Protein AF-A0A072URC5-F1 (afdb_monomer_lite)

Organism: Medicago truncatula (NCBI:txid3880)

Structure (mmCIF, N/CA/C/O backbone):
data_AF-A0A072URC5-F1
#
_entry.id   AF-A0A072URC5-F1
#
loop_
_atom_site.group_PDB
_atom_site.id
_atom_site.type_symbol
_atom_site.label_atom_id
_atom_site.label_alt_id
_atom_site.label_comp_id
_atom_site.label_asym_id
_atom_site.label_entity_id
_atom_site.label_seq_id
_atom_site.pdbx_PDB_ins_code
_atom_site.Cartn_x
_atom_site.Cartn_y
_atom_site.Cartn_z
_atom_site.occupancy
_atom_site.B_iso_or_equiv
_atom_site.auth_seq_id
_atom_site.auth_comp_id
_atom_site.auth_asym_id
_atom_site.auth_atom_id
_atom_site.pdbx_PDB_model_num
ATOM 1 N N . MET A 1 1 ? 12.845 -32.674 5.065 1.00 33.81 1 MET A N 1
ATOM 2 C CA . MET A 1 1 ? 12.911 -31.205 5.227 1.00 33.81 1 MET A CA 1
ATOM 3 C C . MET A 1 1 ? 11.653 -30.616 4.608 1.00 33.81 1 MET A C 1
ATOM 5 O O . MET A 1 1 ? 11.439 -30.817 3.421 1.00 33.81 1 MET A O 1
ATOM 9 N N . SER A 1 2 ? 10.775 -30.014 5.413 1.00 34.88 2 SER A N 1
ATOM 10 C CA . SER A 1 2 ? 9.539 -29.385 4.926 1.00 34.88 2 SER A CA 1
ATOM 11 C C . SER A 1 2 ? 9.905 -28.176 4.067 1.00 34.88 2 SER A C 1
ATOM 13 O O . SER A 1 2 ? 10.560 -27.259 4.556 1.00 34.88 2 SER A O 1
ATOM 15 N N . THR A 1 3 ? 9.542 -28.182 2.786 1.00 42.88 3 THR A N 1
ATOM 16 C CA . THR A 1 3 ? 9.641 -26.991 1.942 1.00 42.88 3 THR A CA 1
ATOM 17 C C . THR A 1 3 ? 8.581 -26.004 2.414 1.00 42.88 3 THR A C 1
ATOM 19 O O . THR A 1 3 ? 7.400 -26.175 2.105 1.00 42.88 3 THR A O 1
ATOM 22 N N . SER A 1 4 ? 8.971 -24.992 3.190 1.00 55.03 4 SER A N 1
ATOM 23 C CA . SER A 1 4 ? 8.081 -23.885 3.532 1.00 55.03 4 SER A CA 1
ATOM 24 C C . SER A 1 4 ? 7.728 -23.138 2.246 1.00 55.03 4 SER A C 1
ATOM 26 O O . SER A 1 4 ? 8.519 -22.390 1.677 1.00 55.03 4 SER A O 1
ATOM 28 N N . HIS A 1 5 ? 6.538 -23.412 1.723 1.00 61.97 5 HIS A N 1
ATOM 29 C CA . HIS A 1 5 ? 5.978 -22.635 0.631 1.00 61.97 5 HIS A CA 1
ATOM 30 C C . HIS A 1 5 ? 5.535 -21.286 1.177 1.00 61.97 5 HIS A C 1
ATOM 32 O O . HIS A 1 5 ? 4.837 -21.231 2.192 1.00 61.97 5 HIS A O 1
ATOM 38 N N . LEU A 1 6 ? 5.926 -20.214 0.493 1.00 72.69 6 LEU A N 1
ATOM 39 C CA . LEU A 1 6 ? 5.419 -18.892 0.797 1.00 72.69 6 LEU A CA 1
ATOM 40 C C . LEU A 1 6 ? 3.912 -18.847 0.503 1.00 72.69 6 LEU A C 1
ATOM 42 O O . LEU A 1 6 ? 3.465 -19.190 -0.599 1.00 72.69 6 LEU A O 1
ATOM 46 N N . LYS A 1 7 ? 3.151 -18.426 1.509 1.00 75.88 7 LYS A N 1
ATOM 47 C CA . LYS A 1 7 ? 1.700 -18.282 1.453 1.00 75.88 7 LYS A CA 1
ATOM 48 C C . LYS A 1 7 ? 1.338 -16.814 1.576 1.00 75.88 7 LYS A C 1
ATOM 50 O O . LYS A 1 7 ? 1.869 -16.127 2.443 1.00 75.88 7 LYS A O 1
ATOM 55 N N . SER A 1 8 ? 0.416 -16.362 0.742 1.00 82.69 8 SER A N 1
ATOM 56 C CA . SER A 1 8 ? -0.344 -15.146 1.005 1.00 82.69 8 SER A CA 1
ATOM 57 C C . SER A 1 8 ? -1.595 -15.493 1.813 1.00 82.69 8 SER A C 1
ATOM 59 O O . SER A 1 8 ? -2.099 -16.624 1.756 1.00 82.69 8 SER A O 1
ATOM 61 N N . LEU A 1 9 ? -2.072 -14.517 2.581 1.00 85.62 9 LEU A N 1
ATOM 62 C CA . LEU A 1 9 ? -3.340 -14.548 3.298 1.00 85.62 9 LEU A CA 1
ATOM 63 C C . LEU A 1 9 ? -4.158 -13.339 2.836 1.00 85.62 9 LEU A C 1
ATOM 65 O O . LEU A 1 9 ? -3.663 -12.216 2.888 1.00 85.62 9 LEU A O 1
ATOM 69 N N . SER A 1 10 ? -5.382 -13.581 2.378 1.00 87.19 10 SER A N 1
ATOM 70 C CA . SER A 1 10 ? -6.393 -12.549 2.149 1.00 87.19 10 SER A CA 1
ATOM 71 C C . SER A 1 10 ? -7.329 -12.498 3.350 1.00 87.19 10 SER A C 1
ATOM 73 O O . SER A 1 10 ? -7.691 -13.555 3.875 1.00 87.19 10 SER A O 1
ATOM 75 N N . ILE A 1 11 ? -7.688 -11.290 3.779 1.00 87.88 11 ILE A N 1
ATOM 76 C CA . ILE A 1 11 ? -8.611 -11.027 4.885 1.00 87.88 11 ILE A CA 1
ATOM 77 C C . ILE A 1 11 ? -9.630 -9.999 4.399 1.00 87.88 11 ILE A C 1
ATOM 79 O O . ILE A 1 11 ? -9.245 -8.904 3.986 1.00 87.88 11 ILE A O 1
ATOM 83 N N . ASP A 1 12 ? -10.914 -10.335 4.490 1.00 88.56 12 ASP A N 1
ATOM 84 C CA . ASP A 1 12 ? -11.983 -9.343 4.374 1.00 88.56 12 ASP A CA 1
ATOM 85 C C . ASP A 1 12 ? -12.079 -8.542 5.683 1.00 88.56 12 ASP A C 1
ATOM 87 O O . ASP A 1 12 ? -12.497 -9.062 6.717 1.00 88.56 12 ASP A O 1
ATOM 91 N N . PHE A 1 13 ? -11.645 -7.281 5.648 1.00 87.31 13 PHE A N 1
ATOM 92 C CA . PHE A 1 13 ? -11.644 -6.390 6.814 1.00 87.31 13 PHE A CA 1
ATOM 93 C C . PHE A 1 13 ? -13.003 -5.715 7.078 1.00 87.31 13 PHE A C 1
ATOM 95 O O . PHE A 1 13 ? -13.181 -5.076 8.126 1.00 87.31 13 PHE A O 1
ATOM 102 N N . GLU A 1 14 ? -13.948 -5.823 6.139 1.00 88.50 14 GLU A N 1
ATOM 103 C CA . GLU A 1 14 ? -15.333 -5.382 6.336 1.00 88.50 14 GLU A CA 1
ATOM 104 C C . GLU A 1 14 ? -16.125 -6.415 7.149 1.00 88.50 14 GLU A C 1
ATOM 106 O O . GLU A 1 14 ? -17.025 -6.051 7.909 1.00 88.50 14 GLU A O 1
ATOM 111 N N . ALA A 1 15 ? -15.745 -7.692 7.057 1.00 86.56 15 ALA A N 1
ATOM 112 C CA . ALA A 1 15 ? -16.167 -8.728 7.992 1.00 86.56 15 ALA A CA 1
ATOM 113 C C . ALA A 1 15 ? -15.459 -8.584 9.358 1.00 86.56 15 ALA A C 1
ATOM 115 O O . ALA A 1 15 ? -14.589 -7.731 9.553 1.00 86.56 15 ALA A O 1
ATOM 116 N N . SER A 1 16 ? -15.831 -9.420 10.336 1.00 83.19 16 SER A N 1
ATOM 117 C CA . SER A 1 16 ? -15.078 -9.475 11.596 1.00 83.19 16 SER A CA 1
ATOM 118 C C . SER A 1 16 ? -13.696 -10.066 11.348 1.00 83.19 16 SER A C 1
ATOM 120 O O . SER A 1 16 ? -13.570 -11.165 10.802 1.00 83.19 16 SER A O 1
ATOM 122 N N . LEU A 1 17 ? -12.660 -9.387 11.844 1.00 81.44 17 LEU A N 1
ATOM 123 C CA . LEU A 1 17 ? -11.274 -9.858 11.763 1.00 81.44 17 LEU A CA 1
ATOM 124 C C . LEU A 1 17 ? -11.052 -11.215 12.460 1.00 81.44 17 LEU A C 1
ATOM 126 O O . LEU A 1 17 ? -10.062 -11.897 12.184 1.00 81.44 17 LEU A O 1
ATOM 130 N N . ASN A 1 18 ? -11.964 -11.623 13.344 1.00 79.62 18 ASN A N 1
ATOM 131 C CA . ASN A 1 18 ? -11.917 -12.893 14.068 1.00 79.62 18 ASN A CA 1
ATOM 132 C C . ASN A 1 18 ? -12.667 -14.041 13.374 1.00 79.62 18 ASN A C 1
ATOM 134 O O . ASN A 1 18 ? -12.638 -15.168 13.877 1.00 79.62 18 ASN A O 1
ATOM 138 N N . ASP A 1 19 ? -13.342 -13.793 12.249 1.00 73.69 19 ASP A N 1
ATOM 139 C CA . ASP A 1 19 ? -14.056 -14.849 11.538 1.00 73.69 19 ASP A CA 1
ATOM 140 C C . ASP A 1 19 ? -13.092 -15.714 10.710 1.00 73.69 19 ASP A C 1
ATOM 142 O O . ASP A 1 19 ? -12.588 -15.315 9.660 1.00 73.69 19 ASP A O 1
ATOM 146 N N . GLY A 1 20 ? -12.918 -16.960 11.167 1.00 63.00 20 GLY A N 1
ATOM 147 C CA . GLY A 1 20 ? -12.244 -18.072 10.485 1.00 63.00 20 GLY A CA 1
ATOM 148 C C . GLY A 1 20 ? -12.572 -18.253 9.001 1.00 63.00 20 GLY A C 1
ATOM 149 O O . GLY A 1 20 ? -11.799 -18.878 8.272 1.00 63.00 20 GLY A O 1
ATOM 150 N N . ARG A 1 21 ? -13.739 -17.776 8.562 1.00 59.03 21 ARG A N 1
ATOM 151 C CA . ARG A 1 21 ? -14.278 -17.963 7.210 1.00 59.03 21 ARG A CA 1
ATOM 152 C C . ARG A 1 21 ? -13.918 -16.838 6.242 1.00 59.03 21 ARG A C 1
ATOM 154 O O . ARG A 1 21 ? -14.090 -17.029 5.044 1.00 59.03 21 ARG A O 1
ATOM 161 N N . ALA A 1 22 ? -13.382 -15.718 6.725 1.00 60.19 22 ALA A N 1
ATOM 162 C CA . ALA A 1 22 ? -12.995 -14.566 5.905 1.00 60.19 22 ALA A CA 1
ATOM 163 C C . ALA A 1 22 ? -11.597 -14.708 5.266 1.00 60.19 22 ALA A C 1
ATOM 165 O O . ALA A 1 22 ? -11.026 -13.727 4.786 1.00 60.19 22 ALA A O 1
ATOM 166 N N . TYR A 1 23 ? -11.024 -15.918 5.283 1.00 71.25 23 TYR A N 1
ATOM 167 C CA . TYR A 1 23 ? -9.641 -16.168 4.895 1.00 71.25 23 TYR A CA 1
ATOM 168 C C . TYR A 1 23 ? -9.531 -16.960 3.598 1.00 71.25 23 TYR A C 1
ATOM 170 O O . TYR A 1 23 ? -10.070 -18.061 3.468 1.00 71.25 23 TYR A O 1
ATOM 178 N N . ALA A 1 24 ? -8.712 -16.458 2.679 1.00 74.38 24 ALA A N 1
ATOM 179 C CA . ALA A 1 24 ? -8.221 -17.234 1.547 1.00 74.38 24 ALA A CA 1
ATOM 180 C C . ALA A 1 24 ? -6.692 -17.281 1.589 1.00 74.38 24 ALA A C 1
ATOM 182 O O . ALA A 1 24 ? -6.039 -16.254 1.759 1.00 74.38 24 ALA A O 1
ATOM 183 N N . SER A 1 25 ? -6.107 -18.471 1.429 1.00 77.69 25 SER A N 1
ATOM 184 C CA . SER A 1 25 ? -4.653 -18.625 1.335 1.00 77.69 25 SER A CA 1
ATOM 185 C C . SER A 1 25 ? -4.252 -19.123 -0.042 1.00 77.69 25 SER A C 1
ATOM 187 O O . SER A 1 25 ? -4.806 -20.104 -0.541 1.00 77.69 25 SER A O 1
ATOM 189 N N . GLN A 1 26 ? -3.263 -18.464 -0.643 1.00 76.94 26 GLN A N 1
ATOM 190 C CA . GLN A 1 26 ? -2.739 -18.837 -1.950 1.00 76.94 26 GLN A CA 1
ATOM 191 C C . GLN A 1 26 ? -1.232 -19.080 -1.880 1.00 76.94 26 GLN A C 1
ATOM 193 O O . GLN A 1 26 ? -0.492 -18.392 -1.178 1.00 76.94 26 GLN A O 1
ATOM 198 N N . ASN A 1 27 ? -0.767 -20.092 -2.615 1.00 76.19 27 ASN A N 1
ATOM 199 C CA . ASN A 1 27 ? 0.658 -20.396 -2.707 1.00 76.19 27 ASN A CA 1
ATOM 200 C C . ASN A 1 27 ? 1.273 -19.620 -3.872 1.00 76.19 27 ASN A C 1
ATOM 202 O O . ASN A 1 27 ? 0.866 -19.806 -5.020 1.00 76.19 27 ASN A O 1
ATOM 206 N N . LEU A 1 28 ? 2.322 -18.847 -3.605 1.00 78.50 28 LEU A N 1
ATOM 207 C CA . LEU A 1 28 ? 3.019 -18.051 -4.620 1.00 78.50 28 LEU A CA 1
ATOM 208 C C . LEU A 1 28 ? 4.077 -18.892 -5.357 1.00 78.50 28 LEU A C 1
ATOM 210 O O . LEU A 1 28 ? 5.270 -18.593 -5.348 1.00 78.50 28 LEU A O 1
ATOM 214 N N . LYS A 1 29 ? 3.637 -19.995 -5.980 1.00 79.88 29 LYS A N 1
ATOM 215 C CA . LYS A 1 29 ? 4.512 -20.981 -6.650 1.00 79.88 29 LYS A CA 1
ATOM 216 C C . LYS A 1 29 ? 5.239 -20.432 -7.882 1.00 79.88 29 LYS A C 1
ATOM 218 O O . LYS A 1 29 ? 6.225 -21.032 -8.294 1.00 79.88 29 LYS A O 1
ATOM 223 N N . PHE A 1 30 ? 4.751 -19.334 -8.460 1.00 79.75 30 PHE A N 1
ATOM 224 C CA . PHE A 1 30 ? 5.348 -18.696 -9.634 1.00 79.75 30 PHE A CA 1
ATOM 225 C C . PHE A 1 30 ? 6.664 -17.966 -9.330 1.00 79.75 30 PHE A C 1
ATOM 227 O O . PHE A 1 30 ? 7.435 -17.688 -10.243 1.00 79.75 30 PHE A O 1
ATOM 234 N N . MET A 1 31 ? 6.946 -17.660 -8.059 1.00 74.56 31 MET A N 1
ATOM 235 C CA . MET A 1 31 ? 8.218 -17.054 -7.669 1.00 74.56 31 MET A CA 1
ATOM 236 C C . MET A 1 31 ? 9.293 -18.137 -7.545 1.00 74.56 31 MET A C 1
ATOM 238 O O . MET A 1 31 ? 9.103 -19.144 -6.853 1.00 74.56 31 MET A O 1
ATOM 242 N N . LEU A 1 32 ? 10.424 -17.927 -8.225 1.00 63.78 32 LEU A N 1
ATOM 243 C CA . LEU A 1 32 ? 11.538 -18.878 -8.276 1.00 63.78 32 LEU A CA 1
ATOM 244 C C . LEU A 1 32 ? 12.024 -19.250 -6.861 1.00 63.78 32 LEU A C 1
ATOM 246 O O . LEU A 1 32 ? 12.215 -18.392 -5.999 1.00 63.78 32 LEU A O 1
ATOM 250 N N . ARG A 1 33 ? 12.228 -20.554 -6.620 1.00 57.72 33 ARG A N 1
ATOM 251 C CA . ARG A 1 33 ? 12.775 -21.083 -5.359 1.00 57.72 33 ARG A CA 1
ATOM 252 C C . ARG A 1 33 ? 14.199 -20.557 -5.155 1.00 57.72 33 ARG A C 1
ATOM 254 O O . ARG A 1 33 ? 15.055 -20.836 -5.985 1.00 57.72 33 ARG A O 1
ATOM 261 N N . GLY A 1 34 ? 14.474 -19.891 -4.032 1.00 54.88 34 GLY A N 1
ATOM 262 C CA . GLY A 1 34 ? 15.863 -19.615 -3.644 1.00 54.88 34 GLY A CA 1
ATOM 263 C C . GLY A 1 34 ? 16.077 -18.585 -2.538 1.00 54.88 34 GLY A C 1
ATOM 264 O O . GLY A 1 34 ? 16.994 -18.757 -1.744 1.00 54.88 34 GLY A O 1
ATOM 265 N N . SER A 1 35 ? 15.233 -17.558 -2.422 1.00 54.12 35 SER A N 1
ATOM 266 C CA . SER A 1 35 ? 15.458 -16.487 -1.439 1.00 54.12 35 SER A CA 1
ATOM 267 C C . SER A 1 35 ? 14.192 -15.672 -1.169 1.00 54.12 35 SER A C 1
ATOM 269 O O . SER A 1 35 ? 14.095 -14.501 -1.520 1.00 54.12 35 SER A O 1
ATOM 271 N N . TYR A 1 36 ? 13.212 -16.274 -0.488 1.00 59.62 36 TYR A N 1
ATOM 272 C CA . TYR A 1 36 ? 12.009 -15.560 -0.024 1.00 59.62 36 TYR A CA 1
ATOM 273 C C . TYR A 1 36 ? 12.294 -14.508 1.067 1.00 59.62 36 TYR A C 1
ATOM 275 O O . TYR A 1 36 ? 11.375 -13.829 1.510 1.00 59.62 36 TYR A O 1
ATOM 283 N N . PHE A 1 37 ? 13.551 -14.375 1.507 1.00 59.22 37 PHE A N 1
ATOM 284 C CA . PHE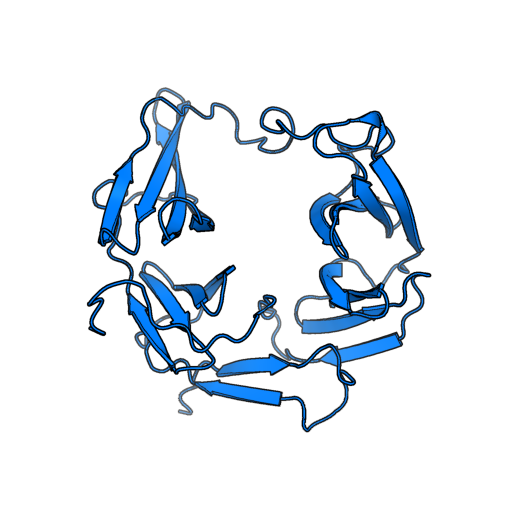 A 1 37 ? 13.967 -13.456 2.568 1.00 59.22 37 PHE A CA 1
ATOM 285 C C . PHE A 1 37 ? 13.841 -11.968 2.195 1.00 59.22 37 PHE A C 1
ATOM 287 O O . PHE A 1 37 ? 13.921 -11.133 3.087 1.00 59.22 37 PHE A O 1
ATOM 294 N N . ASP A 1 38 ? 13.620 -11.635 0.916 1.00 74.25 38 ASP A N 1
ATOM 295 C CA . ASP A 1 38 ? 13.504 -10.247 0.437 1.00 74.25 38 ASP A CA 1
ATOM 296 C C . ASP A 1 38 ? 12.269 -10.023 -0.456 1.00 74.25 38 ASP A C 1
ATOM 298 O O . ASP A 1 38 ? 12.321 -9.311 -1.460 1.00 74.25 38 ASP A O 1
ATOM 302 N N . LEU A 1 39 ? 11.147 -10.681 -0.136 1.00 82.94 39 LEU A N 1
ATOM 303 C CA . LEU A 1 39 ? 9.874 -10.365 -0.782 1.00 82.94 39 LEU A CA 1
ATOM 304 C C . LEU A 1 39 ? 9.296 -9.068 -0.207 1.00 82.94 39 LEU A C 1
ATOM 306 O O . LEU A 1 39 ? 9.096 -8.955 1.003 1.00 82.94 39 LEU A O 1
ATOM 310 N N . LYS A 1 40 ? 8.943 -8.128 -1.081 1.00 86.94 40 LYS A N 1
ATOM 311 C CA . LYS A 1 40 ? 8.246 -6.889 -0.747 1.00 86.94 40 LYS A CA 1
ATOM 312 C C . LYS A 1 40 ? 7.014 -6.685 -1.614 1.00 86.94 40 LYS A C 1
ATOM 314 O O . LYS A 1 40 ? 7.059 -6.903 -2.823 1.00 86.94 40 LYS A O 1
ATOM 319 N N . ILE A 1 41 ? 5.921 -6.254 -0.997 1.00 90.25 41 ILE A N 1
ATOM 320 C CA . ILE A 1 41 ? 4.766 -5.718 -1.709 1.00 90.25 41 ILE A CA 1
ATOM 321 C C . ILE A 1 41 ? 5.081 -4.254 -1.994 1.00 90.25 41 ILE A C 1
ATOM 323 O O . ILE A 1 41 ? 5.250 -3.467 -1.069 1.00 90.25 41 ILE A O 1
ATOM 327 N N . ILE A 1 42 ? 5.187 -3.900 -3.270 1.00 90.19 42 ILE A N 1
ATOM 328 C CA . ILE A 1 42 ? 5.416 -2.513 -3.683 1.00 90.19 42 ILE A CA 1
ATOM 329 C C . ILE A 1 42 ? 4.116 -1.717 -3.618 1.00 90.19 42 ILE A C 1
ATOM 331 O O . ILE A 1 42 ? 4.097 -0.569 -3.193 1.00 90.19 42 ILE A O 1
ATOM 335 N N . GLY A 1 43 ? 3.019 -2.337 -4.039 1.00 90.56 43 GLY A N 1
ATOM 336 C CA . GLY A 1 43 ? 1.710 -1.711 -4.035 1.00 90.56 43 GLY A CA 1
ATOM 337 C C . GLY A 1 43 ? 0.687 -2.566 -4.759 1.00 90.56 43 GLY A C 1
ATOM 338 O O . GLY A 1 43 ? 1.016 -3.584 -5.376 1.00 90.56 43 GLY A O 1
ATOM 339 N N . SER A 1 44 ? -0.564 -2.138 -4.691 1.00 92.50 44 SER A N 1
ATOM 340 C CA . SER A 1 44 ? -1.665 -2.734 -5.431 1.00 92.50 44 SER A CA 1
ATOM 341 C C . SER A 1 44 ? -2.384 -1.665 -6.243 1.00 92.50 44 SER A C 1
ATOM 343 O O . SER A 1 44 ? -2.439 -0.495 -5.867 1.00 92.50 44 SER A O 1
ATOM 345 N N . CYS A 1 45 ? -2.926 -2.057 -7.389 1.00 91.88 45 CYS A N 1
ATOM 346 C CA . CYS A 1 45 ? -3.738 -1.177 -8.211 1.00 91.88 45 CYS A CA 1
ATOM 347 C C . CYS A 1 45 ? -4.703 -2.006 -9.061 1.00 91.88 45 CYS A C 1
ATOM 349 O O . CYS A 1 45 ? -4.279 -2.915 -9.776 1.00 91.88 45 CYS A O 1
ATOM 351 N N . ARG A 1 46 ? -6.006 -1.695 -8.987 1.00 90.12 46 ARG A N 1
ATOM 352 C CA . ARG A 1 46 ? -7.070 -2.232 -9.863 1.00 90.12 46 ARG A CA 1
ATOM 353 C C . ARG A 1 46 ? -6.975 -3.750 -10.128 1.00 90.12 46 ARG A C 1
ATOM 355 O O . ARG A 1 46 ? -6.996 -4.180 -11.279 1.00 90.12 46 ARG A O 1
ATOM 362 N N . GLY A 1 47 ? -6.861 -4.567 -9.081 1.00 91.81 47 GLY A N 1
ATOM 363 C CA . GLY A 1 47 ? -6.809 -6.034 -9.199 1.00 91.81 47 GLY A CA 1
ATOM 364 C C . GLY A 1 47 ? -5.425 -6.654 -9.353 1.00 91.81 47 GLY A C 1
ATOM 365 O O . GLY A 1 47 ? -5.321 -7.880 -9.315 1.00 91.81 47 GLY A O 1
ATOM 366 N N . PHE A 1 48 ? -4.366 -5.850 -9.455 1.00 93.19 48 PHE A N 1
ATOM 367 C CA . PHE A 1 48 ? -2.990 -6.337 -9.493 1.00 93.19 48 PHE A CA 1
ATOM 368 C C . PHE A 1 48 ? -2.196 -5.894 -8.268 1.00 93.19 48 PHE A C 1
ATOM 370 O O . PHE A 1 48 ? -2.418 -4.821 -7.713 1.00 93.19 48 PHE A O 1
ATOM 377 N N . VAL A 1 49 ? -1.242 -6.727 -7.879 1.00 93.62 49 VAL A N 1
ATOM 378 C CA . VAL A 1 49 ? -0.255 -6.501 -6.829 1.00 93.62 49 VAL A CA 1
ATOM 379 C C . VAL A 1 49 ? 1.121 -6.578 -7.473 1.00 93.62 49 VAL A C 1
ATOM 381 O O . VAL A 1 49 ? 1.435 -7.551 -8.164 1.00 93.62 49 VAL A O 1
ATOM 384 N N . LEU A 1 50 ? 1.939 -5.555 -7.248 1.00 93.56 50 LEU A N 1
ATOM 385 C CA . LEU A 1 50 ? 3.328 -5.537 -7.676 1.00 93.56 50 LEU A CA 1
ATOM 386 C C . LEU A 1 50 ? 4.208 -6.046 -6.530 1.00 93.56 50 LEU A C 1
ATOM 388 O O . LEU A 1 50 ? 4.196 -5.506 -5.423 1.00 93.56 50 LEU A O 1
ATOM 392 N N . LEU A 1 51 ? 4.957 -7.107 -6.800 1.00 91.81 51 LEU A N 1
ATOM 393 C CA . LEU A 1 51 ? 5.825 -7.795 -5.854 1.00 91.81 51 LEU A CA 1
ATOM 394 C C . LEU A 1 51 ? 7.277 -7.647 -6.297 1.00 91.81 51 LEU A C 1
ATOM 396 O O . LEU A 1 51 ? 7.601 -7.906 -7.452 1.00 91.81 51 LEU A O 1
ATOM 400 N N . HIS A 1 52 ? 8.162 -7.302 -5.377 1.00 87.75 52 HIS A N 1
ATOM 401 C CA . HIS A 1 52 ? 9.604 -7.295 -5.587 1.00 87.75 52 HIS A CA 1
ATOM 402 C C . HIS A 1 52 ? 10.228 -8.437 -4.790 1.00 87.75 52 HIS A C 1
ATOM 404 O O . HIS A 1 52 ? 10.005 -8.538 -3.591 1.00 87.75 52 HIS A O 1
ATOM 410 N N . CYS A 1 53 ? 10.996 -9.306 -5.433 1.00 84.00 53 CYS A N 1
ATOM 411 C CA . CYS A 1 53 ? 11.662 -10.434 -4.792 1.00 84.00 53 CYS A CA 1
ATOM 412 C C . CYS A 1 53 ? 13.103 -10.521 -5.293 1.00 84.00 53 CYS A C 1
ATOM 414 O O . CYS A 1 53 ? 13.343 -10.886 -6.448 1.00 84.00 53 CYS A O 1
ATOM 416 N N . SER A 1 54 ? 14.062 -10.220 -4.415 1.00 79.81 54 SER A N 1
ATOM 417 C CA . SER A 1 54 ? 15.493 -10.171 -4.745 1.00 79.81 54 SER A CA 1
ATOM 418 C C . SER A 1 54 ? 15.781 -9.207 -5.908 1.00 79.81 54 SER A C 1
ATOM 420 O O . SER A 1 54 ? 15.743 -8.004 -5.708 1.00 79.81 54 SER A O 1
ATOM 422 N N . PHE A 1 55 ? 16.026 -9.702 -7.124 1.00 76.75 55 PHE A N 1
ATOM 423 C CA . PHE A 1 55 ? 16.283 -8.869 -8.309 1.00 76.75 55 PHE A CA 1
ATOM 424 C C . PHE A 1 55 ? 15.135 -8.920 -9.318 1.00 76.75 55 PHE A C 1
ATOM 426 O O . PHE A 1 55 ? 15.323 -8.631 -10.493 1.00 76.75 55 PHE A O 1
ATOM 433 N N . THR A 1 56 ? 13.963 -9.415 -8.931 1.00 84.75 56 THR A N 1
ATOM 434 C CA . THR A 1 56 ? 12.865 -9.653 -9.868 1.00 84.75 56 THR A CA 1
ATOM 435 C C . THR A 1 56 ? 11.588 -9.003 -9.387 1.00 84.75 56 THR A C 1
ATOM 437 O O . THR A 1 56 ? 11.210 -9.134 -8.226 1.00 84.75 56 THR A O 1
ATOM 440 N N . ILE A 1 57 ? 10.894 -8.354 -10.316 1.00 89.19 57 ILE A N 1
ATOM 441 C CA . ILE A 1 57 ? 9.583 -7.771 -10.077 1.00 89.19 57 ILE A CA 1
ATOM 442 C C . ILE A 1 57 ? 8.527 -8.629 -10.766 1.00 89.19 57 ILE A C 1
ATOM 444 O O . ILE A 1 57 ? 8.670 -9.018 -11.929 1.00 89.19 57 ILE A O 1
ATOM 448 N N . TYR A 1 58 ? 7.461 -8.921 -10.037 1.00 91.38 58 TYR A N 1
ATOM 449 C CA . TYR A 1 58 ? 6.315 -9.680 -10.501 1.00 91.38 58 TYR A CA 1
ATOM 450 C C . TYR A 1 58 ? 5.064 -8.824 -10.388 1.00 91.38 58 TYR A C 1
ATOM 452 O O . TYR A 1 58 ? 4.788 -8.240 -9.345 1.00 91.38 58 TYR A O 1
ATOM 460 N N . LEU A 1 59 ? 4.277 -8.805 -11.451 1.00 93.06 59 LEU A N 1
ATOM 461 C CA . LEU A 1 59 ? 2.890 -8.386 -11.408 1.00 93.06 59 LEU A CA 1
ATOM 462 C C . LEU A 1 59 ? 2.033 -9.623 -11.157 1.00 93.06 59 LEU A C 1
ATOM 464 O O . LEU A 1 59 ? 2.201 -10.627 -11.849 1.00 93.06 59 LEU A O 1
ATOM 468 N N . TRP A 1 60 ? 1.120 -9.565 -10.198 1.00 92.94 60 TRP A N 1
ATOM 469 C CA . TRP A 1 60 ? 0.280 -10.697 -9.816 1.00 92.94 60 TRP A CA 1
ATOM 470 C C . TRP A 1 60 ? -1.166 -10.253 -9.609 1.00 92.94 60 TRP A C 1
ATOM 472 O O . TRP A 1 60 ? -1.412 -9.243 -8.963 1.00 92.94 60 TRP A O 1
ATOM 482 N N . ASN A 1 61 ? -2.126 -11.006 -10.141 1.00 91.88 61 ASN A N 1
ATOM 483 C CA . ASN A 1 61 ? -3.543 -10.872 -9.816 1.00 91.88 61 ASN A CA 1
ATOM 484 C C . ASN A 1 61 ? -3.948 -12.046 -8.896 1.00 91.88 61 ASN A C 1
ATOM 486 O O . ASN A 1 61 ? -4.078 -13.177 -9.375 1.00 91.88 61 ASN A O 1
ATOM 490 N N . PRO A 1 62 ? -4.144 -11.800 -7.587 1.00 89.88 62 PRO A N 1
ATOM 491 C CA . PRO A 1 62 ? -4.623 -12.804 -6.639 1.00 89.88 62 PRO A CA 1
ATOM 492 C C . PRO A 1 62 ? -5.964 -13.450 -7.008 1.00 89.88 62 PRO A C 1
ATOM 494 O O . PRO A 1 62 ? -6.145 -14.642 -6.768 1.00 89.88 62 PRO A O 1
ATOM 497 N N . SER A 1 63 ? -6.908 -12.706 -7.589 1.00 88.75 63 SER A N 1
ATOM 498 C CA . SER A 1 63 ? -8.243 -13.221 -7.928 1.00 88.75 63 SER A CA 1
ATOM 499 C C . SER A 1 63 ? -8.236 -14.172 -9.126 1.00 88.75 63 SER A C 1
ATOM 501 O O . SER A 1 63 ? -9.038 -15.101 -9.173 1.00 88.75 63 SER A O 1
ATOM 503 N N . THR A 1 64 ? -7.339 -13.972 -10.095 1.00 87.56 64 THR A N 1
ATOM 504 C CA . THR A 1 64 ? -7.285 -14.794 -11.323 1.00 87.56 64 THR A CA 1
ATOM 505 C C . THR A 1 64 ? -6.100 -15.758 -11.366 1.00 87.56 64 THR A C 1
ATOM 507 O O . THR A 1 64 ? -6.049 -16.642 -12.218 1.00 87.56 64 THR A O 1
ATOM 510 N N . GLY A 1 65 ? -5.120 -15.592 -10.475 1.00 86.94 65 GLY A N 1
ATOM 511 C CA . GLY A 1 65 ? -3.854 -16.326 -10.500 1.00 86.94 65 GLY A CA 1
ATOM 512 C C . GLY A 1 65 ? -2.895 -15.882 -11.612 1.00 86.94 65 GLY A C 1
ATOM 513 O O . GLY A 1 65 ? -1.777 -16.409 -11.696 1.00 86.94 65 GLY A O 1
ATOM 514 N N . PHE A 1 66 ? -3.293 -14.912 -12.446 1.00 88.62 66 PHE A N 1
ATOM 515 C CA . PHE A 1 66 ? -2.429 -14.339 -13.472 1.00 88.62 66 PHE A CA 1
ATOM 516 C C . PHE A 1 66 ? -1.169 -13.762 -12.831 1.00 88.62 66 PHE A C 1
ATOM 518 O O . PHE A 1 66 ? -1.226 -13.090 -11.801 1.00 88.62 66 PHE A O 1
ATOM 525 N N . HIS A 1 67 ? -0.025 -13.993 -13.460 1.00 89.62 67 HIS A N 1
ATOM 526 C CA . HIS A 1 67 ? 1.230 -13.389 -13.048 1.00 89.62 67 HIS A CA 1
ATOM 527 C C . HIS A 1 67 ? 2.131 -13.150 -14.252 1.00 89.62 67 HIS A C 1
ATOM 529 O O . HIS A 1 67 ? 2.104 -13.902 -15.226 1.00 89.62 67 HIS A O 1
ATOM 535 N N . LYS A 1 68 ? 2.950 -12.105 -14.167 1.00 89.50 68 LYS A N 1
ATOM 536 C CA . LYS A 1 68 ? 3.931 -11.737 -15.185 1.00 89.50 68 LYS A CA 1
ATOM 537 C C . LYS A 1 68 ? 5.195 -11.224 -14.519 1.00 89.50 68 LYS A C 1
ATOM 539 O O . LYS A 1 68 ? 5.133 -10.389 -13.620 1.00 89.50 68 LYS A O 1
ATOM 544 N N . ARG A 1 69 ? 6.350 -11.679 -14.998 1.00 90.88 69 ARG A N 1
ATOM 545 C CA . ARG A 1 69 ? 7.637 -11.083 -14.637 1.00 90.88 69 ARG A CA 1
ATOM 546 C C . ARG A 1 69 ? 7.852 -9.791 -15.427 1.00 90.88 69 ARG A C 1
ATOM 548 O O . ARG A 1 69 ? 7.772 -9.804 -16.655 1.00 90.88 69 ARG A O 1
ATOM 555 N N . ILE A 1 70 ? 8.146 -8.698 -14.733 1.00 90.00 70 ILE A N 1
ATOM 556 C CA . ILE A 1 70 ? 8.520 -7.426 -15.358 1.00 90.00 70 ILE A CA 1
ATOM 557 C C . ILE A 1 70 ? 9.981 -7.528 -15.826 1.00 90.00 70 ILE A C 1
ATOM 559 O O . ILE A 1 70 ? 10.821 -8.029 -15.070 1.00 90.00 70 ILE A O 1
ATOM 563 N N . PRO A 1 71 ? 10.301 -7.127 -17.072 1.00 89.31 71 PRO A N 1
ATOM 564 C CA . PRO A 1 71 ? 11.681 -7.119 -17.542 1.00 89.31 71 PRO A CA 1
ATOM 565 C C . PRO A 1 71 ? 12.521 -6.158 -16.698 1.00 89.31 71 PRO A C 1
ATOM 567 O O . PRO A 1 71 ? 12.038 -5.110 -16.275 1.00 89.31 71 PRO A O 1
ATOM 570 N N . LEU A 1 72 ? 13.787 -6.508 -16.479 1.00 83.88 72 LEU A N 1
ATOM 571 C CA . LEU A 1 72 ? 14.739 -5.606 -15.834 1.00 83.88 72 LEU A CA 1
ATOM 572 C C . LEU A 1 72 ? 14.879 -4.320 -16.652 1.00 83.88 72 LEU A C 1
ATOM 574 O O . LEU A 1 72 ? 14.852 -4.372 -17.885 1.00 83.88 72 LEU A O 1
ATOM 578 N N . SER A 1 73 ? 15.039 -3.186 -15.967 1.00 83.75 73 SER A N 1
ATOM 579 C CA . SER A 1 73 ? 15.355 -1.938 -16.657 1.00 83.75 73 SER A CA 1
ATOM 580 C C . SER A 1 73 ? 16.683 -2.094 -17.409 1.00 83.75 73 SER A C 1
ATOM 582 O O . SER A 1 73 ? 17.667 -2.541 -16.810 1.00 83.75 73 SER A O 1
ATOM 584 N N . PRO A 1 74 ? 16.752 -1.713 -18.698 1.00 78.12 74 PRO A N 1
ATOM 585 C CA . PRO A 1 74 ? 18.006 -1.695 -19.441 1.00 78.12 74 PRO A CA 1
ATOM 586 C C . PRO A 1 74 ? 18.953 -0.583 -18.964 1.00 78.12 74 PRO A C 1
ATOM 588 O O . PRO A 1 74 ? 20.127 -0.610 -19.325 1.00 78.12 74 PRO A O 1
ATOM 591 N N . TYR A 1 75 ? 18.463 0.382 -18.176 1.00 72.00 75 TYR A N 1
ATOM 592 C CA . TYR A 1 75 ? 19.261 1.493 -17.648 1.00 72.00 75 TYR A CA 1
ATOM 593 C C . TYR A 1 75 ? 19.704 1.276 -16.191 1.00 72.00 75 TYR A C 1
ATOM 595 O O . TYR A 1 75 ? 20.437 2.101 -15.645 1.00 72.00 75 TYR A O 1
ATOM 603 N N . GLY A 1 76 ? 19.292 0.166 -15.566 1.00 63.12 76 GLY A N 1
ATOM 604 C CA . GLY A 1 76 ? 19.676 -0.177 -14.199 1.00 63.12 76 GLY A CA 1
ATOM 605 C C . GLY A 1 76 ? 21.184 -0.415 -14.052 1.00 63.12 76 GLY A C 1
ATOM 606 O O . GLY A 1 76 ? 21.829 -1.000 -14.923 1.00 63.12 76 GLY A O 1
ATOM 607 N N . CYS A 1 77 ? 21.751 0.019 -12.923 1.00 53.06 77 CYS A N 1
ATOM 608 C CA . CYS A 1 77 ? 23.167 -0.156 -12.595 1.00 53.06 77 CYS A CA 1
ATOM 609 C C . CYS A 1 77 ? 23.364 -1.303 -11.584 1.00 53.06 77 CYS A C 1
ATOM 611 O O . CYS A 1 77 ? 22.587 -1.449 -10.642 1.00 53.06 77 CYS A O 1
ATOM 613 N N . ASN A 1 78 ? 24.426 -2.102 -11.758 1.00 52.91 78 ASN A N 1
ATOM 614 C CA . ASN A 1 78 ? 24.766 -3.275 -10.928 1.00 52.91 78 ASN A CA 1
ATOM 615 C C . ASN A 1 78 ? 25.313 -2.941 -9.521 1.00 52.91 78 ASN A C 1
ATOM 617 O O . ASN A 1 78 ? 25.709 -3.849 -8.789 1.00 52.91 78 ASN A O 1
ATOM 621 N N . SER A 1 79 ? 25.419 -1.668 -9.146 1.00 53.00 79 SER A N 1
ATOM 622 C CA . SER A 1 79 ? 25.935 -1.253 -7.837 1.00 53.00 79 SER A CA 1
ATOM 623 C C . SER A 1 79 ? 24.818 -1.130 -6.794 1.00 53.00 79 SER A C 1
ATOM 625 O O . SER A 1 79 ? 23.637 -1.216 -7.112 1.00 53.00 79 SER A O 1
ATOM 627 N N . PHE A 1 80 ? 25.196 -1.004 -5.518 1.00 49.62 80 PHE A N 1
ATOM 628 C CA . PHE A 1 80 ? 24.298 -0.947 -4.359 1.00 49.62 80 PHE A CA 1
ATOM 629 C C . PHE A 1 80 ? 23.359 0.270 -4.421 1.00 49.62 80 PHE A C 1
ATOM 631 O O . PHE A 1 80 ? 23.654 1.321 -3.855 1.00 49.62 80 PHE A O 1
ATOM 638 N N . VAL A 1 81 ? 22.244 0.128 -5.134 1.00 58.97 81 VAL A N 1
ATOM 639 C CA . VAL A 1 81 ? 21.252 1.183 -5.335 1.00 58.97 81 VAL A CA 1
ATOM 640 C C . VAL A 1 81 ? 20.031 0.922 -4.456 1.00 58.97 81 VAL A C 1
ATOM 642 O O . VAL A 1 81 ? 19.440 -0.158 -4.491 1.00 58.97 81 VAL A O 1
ATOM 645 N N . ASN A 1 82 ? 19.638 1.930 -3.674 1.00 58.06 82 ASN A N 1
ATOM 646 C CA . ASN A 1 82 ? 18.315 1.960 -3.060 1.00 58.06 82 ASN A CA 1
ATOM 647 C C . ASN A 1 82 ? 17.295 2.289 -4.151 1.00 58.06 82 ASN A C 1
ATOM 649 O O . ASN A 1 82 ? 17.335 3.384 -4.716 1.00 58.06 82 ASN A O 1
ATOM 653 N N . TYR A 1 83 ? 16.408 1.337 -4.431 1.00 70.31 83 TYR A N 1
ATOM 654 C CA . TYR A 1 83 ? 15.287 1.527 -5.340 1.00 70.31 83 TYR A CA 1
ATOM 655 C C . TYR A 1 83 ? 14.028 1.886 -4.549 1.00 70.31 83 TYR A C 1
ATOM 657 O O . TYR A 1 83 ? 13.613 1.138 -3.660 1.00 70.31 83 TYR A O 1
ATOM 665 N N . PHE A 1 84 ? 13.403 3.003 -4.904 1.00 78.50 84 PHE A N 1
ATOM 66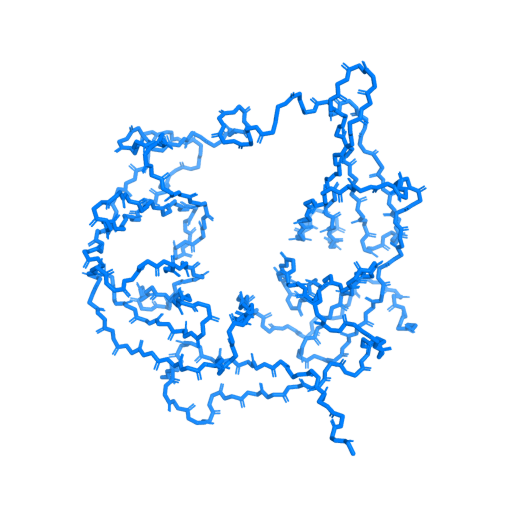6 C CA . PHE A 1 84 ? 12.012 3.277 -4.570 1.00 78.50 84 PHE A CA 1
ATOM 667 C C . PHE A 1 84 ? 11.151 2.888 -5.755 1.00 78.50 84 PHE A C 1
ATOM 669 O O . PHE A 1 84 ? 11.443 3.246 -6.895 1.00 78.50 84 PHE A O 1
ATOM 676 N N . TYR A 1 85 ? 10.074 2.169 -5.474 1.00 86.62 85 TYR A N 1
ATOM 677 C CA . TYR A 1 85 ? 9.135 1.758 -6.497 1.00 86.62 85 TYR A CA 1
ATOM 678 C C . TYR A 1 85 ? 7.755 2.325 -6.201 1.00 86.62 85 TYR A C 1
ATOM 680 O O . TYR A 1 85 ? 7.316 2.348 -5.053 1.00 86.62 85 TYR A O 1
ATOM 688 N N . GLY A 1 86 ? 7.070 2.749 -7.255 1.00 89.06 86 GLY A N 1
ATOM 689 C CA . GLY A 1 86 ? 5.661 3.113 -7.237 1.00 89.06 86 GLY A CA 1
ATOM 690 C C . GLY A 1 86 ? 4.904 2.291 -8.269 1.00 89.06 86 GLY A C 1
ATOM 691 O O . GLY A 1 86 ? 5.465 1.899 -9.292 1.00 89.06 86 GLY A O 1
ATOM 692 N N . PHE A 1 87 ? 3.629 2.022 -8.017 1.00 93.31 87 PHE A N 1
ATOM 693 C CA . PHE A 1 87 ? 2.771 1.307 -8.954 1.00 93.31 87 PHE A CA 1
ATOM 694 C C . PHE A 1 87 ? 1.412 1.988 -9.036 1.00 93.31 87 PHE A C 1
ATOM 696 O O . PHE A 1 87 ? 0.813 2.305 -8.010 1.00 93.31 87 PHE A O 1
ATOM 703 N N . GLY A 1 88 ? 0.924 2.212 -10.250 1.00 92.81 88 GLY A N 1
ATOM 704 C CA . GLY A 1 88 ? -0.328 2.918 -10.471 1.00 92.81 88 GLY A CA 1
ATOM 705 C C . GLY A 1 88 ? -0.926 2.637 -11.838 1.00 92.81 88 GLY A C 1
ATOM 706 O O . GLY A 1 88 ? -0.341 1.946 -12.670 1.00 92.81 88 GLY A O 1
ATOM 707 N N . TYR A 1 89 ? -2.116 3.182 -12.059 1.00 92.50 89 TYR A N 1
ATOM 708 C CA . TYR A 1 89 ? -2.842 3.062 -13.314 1.00 92.50 89 TYR A CA 1
ATOM 709 C C . TYR A 1 89 ? -3.096 4.448 -13.904 1.00 92.50 89 TYR A C 1
ATOM 711 O O . TYR A 1 89 ? -3.700 5.313 -13.263 1.00 92.50 89 TYR A O 1
ATOM 719 N N . ASP A 1 90 ? -2.643 4.641 -15.134 1.00 92.38 90 ASP A N 1
ATOM 720 C CA . ASP A 1 90 ? -2.889 5.822 -15.942 1.00 92.38 90 ASP A CA 1
ATOM 721 C C . ASP A 1 90 ? -4.193 5.645 -16.727 1.00 92.38 90 ASP A C 1
ATOM 723 O O . ASP A 1 90 ? -4.264 4.906 -17.710 1.00 92.38 90 ASP A O 1
ATOM 727 N N . HIS A 1 91 ? -5.230 6.364 -16.295 1.00 89.00 91 HIS A N 1
ATOM 728 C CA . HIS A 1 91 ? -6.545 6.351 -16.935 1.00 89.00 91 HIS A CA 1
ATOM 729 C C . HIS A 1 91 ? -6.530 6.931 -18.352 1.00 89.00 91 HIS A C 1
ATOM 731 O O . HIS A 1 91 ? -7.357 6.536 -19.169 1.00 89.00 91 HIS A O 1
ATOM 737 N N . SER A 1 92 ? -5.620 7.861 -18.654 1.00 92.81 92 SER A N 1
ATOM 738 C CA . SER A 1 92 ? -5.569 8.518 -19.965 1.00 92.81 92 SER A CA 1
ATOM 739 C C . SER A 1 92 ? -5.051 7.584 -21.057 1.00 92.81 92 SER A C 1
ATOM 741 O O . SER A 1 92 ? -5.465 7.678 -22.212 1.00 92.81 92 SER A O 1
ATOM 743 N N . ARG A 1 93 ? -4.170 6.654 -20.673 1.00 89.56 93 ARG A N 1
ATOM 744 C CA . ARG A 1 93 ? -3.546 5.667 -21.560 1.00 89.56 93 ARG A CA 1
ATOM 745 C C . ARG A 1 93 ? -4.098 4.259 -21.378 1.00 89.56 93 ARG A C 1
ATOM 747 O O . ARG A 1 93 ? -3.704 3.375 -22.133 1.00 89.56 93 ARG A O 1
ATOM 754 N N . ASP A 1 94 ? -4.984 4.060 -20.400 1.00 90.06 94 ASP A N 1
ATOM 755 C CA . ASP A 1 94 ? -5.467 2.748 -19.968 1.00 90.06 94 ASP A CA 1
ATOM 756 C C . ASP A 1 94 ? -4.284 1.782 -19.750 1.00 90.06 94 ASP A C 1
ATOM 758 O O . ASP A 1 94 ? -4.160 0.726 -20.369 1.00 90.06 94 ASP A O 1
ATOM 762 N N . ASP A 1 95 ? -3.324 2.212 -18.936 1.00 92.69 95 ASP A N 1
ATOM 763 C CA . ASP A 1 95 ? -2.053 1.516 -18.762 1.00 92.69 95 ASP A CA 1
ATOM 764 C C . ASP A 1 95 ? -1.647 1.445 -17.294 1.00 92.69 95 ASP A C 1
ATOM 766 O O . ASP A 1 95 ? -1.875 2.369 -16.516 1.00 92.69 95 ASP A O 1
ATOM 770 N N . TYR A 1 96 ? -1.015 0.342 -16.915 1.00 93.25 96 TYR A N 1
ATOM 771 C CA . TYR A 1 96 ? -0.376 0.234 -15.616 1.00 93.25 96 TYR A CA 1
ATOM 772 C C . TYR A 1 96 ? 1.056 0.721 -15.733 1.00 93.25 96 TYR A C 1
ATOM 774 O O . TYR A 1 96 ? 1.838 0.221 -16.544 1.00 93.25 96 TYR A O 1
ATOM 782 N N . LEU A 1 97 ? 1.400 1.675 -14.880 1.00 94.38 97 LEU A N 1
ATOM 783 C CA . LEU A 1 97 ? 2.724 2.254 -14.817 1.00 94.38 97 LEU A CA 1
ATOM 784 C C . LEU A 1 97 ? 3.417 1.795 -13.544 1.00 94.38 97 LEU A C 1
ATOM 786 O O . LEU A 1 97 ? 2.845 1.810 -12.451 1.00 94.38 97 LEU A O 1
ATOM 790 N N . MET A 1 98 ? 4.677 1.415 -13.690 1.00 92.75 98 MET A N 1
ATOM 791 C CA . MET A 1 98 ? 5.577 1.232 -12.565 1.00 92.75 98 MET A CA 1
ATOM 792 C C . MET A 1 98 ? 6.633 2.330 -12.618 1.00 92.75 98 MET A C 1
ATOM 794 O O . MET A 1 98 ? 7.283 2.528 -13.639 1.00 92.75 98 MET A O 1
ATOM 798 N N . VAL A 1 99 ? 6.806 3.028 -11.505 1.00 90.81 99 VAL A N 1
ATOM 799 C CA . VAL A 1 99 ? 7.853 4.027 -11.315 1.00 90.81 99 VAL A CA 1
ATOM 800 C C . VAL A 1 99 ? 9.004 3.376 -10.561 1.00 90.81 99 VAL A C 1
ATOM 802 O O . VAL A 1 99 ? 8.777 2.641 -9.602 1.00 90.81 99 VAL A O 1
ATOM 805 N N . SER A 1 100 ? 10.228 3.644 -10.992 1.00 87.44 100 SER A N 1
ATOM 806 C CA . SER A 1 100 ? 11.469 3.238 -10.338 1.00 87.44 100 SER A CA 1
ATOM 807 C C . SER A 1 100 ? 12.328 4.479 -10.137 1.00 87.44 100 SER A C 1
ATOM 809 O O . SER A 1 100 ? 12.585 5.219 -11.086 1.00 87.44 100 SER A O 1
ATOM 811 N N . ILE A 1 101 ? 12.742 4.727 -8.898 1.00 82.88 101 ILE A N 1
ATOM 812 C CA . ILE A 1 101 ? 13.701 5.772 -8.547 1.00 82.88 101 ILE A CA 1
ATOM 813 C C . ILE A 1 101 ? 14.904 5.092 -7.927 1.00 82.88 101 ILE A C 1
ATOM 815 O O . ILE A 1 101 ? 14.775 4.356 -6.953 1.00 82.88 101 ILE A O 1
ATOM 819 N N . SER A 1 102 ? 16.074 5.348 -8.489 1.00 79.56 102 SER A N 1
ATOM 820 C CA . SER A 1 102 ? 17.312 4.687 -8.102 1.00 79.56 102 SER A CA 1
ATOM 821 C C . SER A 1 102 ? 18.364 5.748 -7.771 1.00 79.56 102 SER A C 1
ATOM 823 O O . SER A 1 102 ? 18.533 6.689 -8.550 1.00 79.56 102 SER A O 1
ATOM 825 N N . HIS A 1 103 ? 19.067 5.610 -6.645 1.00 75.00 103 HIS A N 1
ATOM 826 C CA . HIS A 1 103 ? 20.144 6.521 -6.238 1.00 75.00 103 HIS A CA 1
ATOM 827 C C . HIS A 1 103 ? 21.512 5.839 -6.254 1.00 75.00 103 HIS A C 1
ATOM 829 O O . HIS A 1 103 ? 21.674 4.760 -5.682 1.00 75.00 103 HIS A O 1
ATOM 835 N N . TYR A 1 104 ? 22.527 6.499 -6.809 1.00 71.69 104 TYR A N 1
ATOM 836 C CA . TYR A 1 104 ? 23.917 6.076 -6.639 1.00 71.69 104 TYR A CA 1
ATOM 837 C C . TYR A 1 104 ? 24.829 7.264 -6.340 1.00 71.69 104 TYR A C 1
ATOM 839 O O . TYR A 1 104 ? 24.632 8.373 -6.838 1.00 71.69 104 TYR A O 1
ATOM 847 N N . ALA A 1 105 ? 25.836 7.021 -5.505 1.00 71.12 105 ALA A N 1
ATOM 848 C CA . ALA A 1 105 ? 26.868 8.001 -5.205 1.00 71.12 105 ALA A CA 1
ATOM 849 C C . ALA A 1 105 ? 27.995 7.909 -6.241 1.00 71.12 105 ALA A C 1
ATOM 851 O O . ALA A 1 105 ? 28.484 6.818 -6.547 1.00 71.12 105 ALA A O 1
ATOM 852 N N . ASN A 1 106 ? 28.435 9.053 -6.757 1.00 70.44 106 ASN A N 1
ATOM 853 C CA . ASN A 1 106 ? 29.660 9.176 -7.540 1.00 70.44 106 ASN A CA 1
ATOM 854 C C . ASN A 1 106 ? 30.568 10.272 -6.952 1.00 70.44 106 ASN A C 1
ATOM 856 O O . ASN A 1 106 ? 30.270 10.852 -5.911 1.00 70.44 106 ASN A O 1
ATOM 860 N N . LEU A 1 107 ? 31.688 10.564 -7.621 1.00 71.06 107 LEU A N 1
ATOM 861 C CA . LEU A 1 107 ? 32.669 11.562 -7.166 1.00 71.06 107 LEU A CA 1
ATOM 862 C C . LEU A 1 107 ? 32.124 13.006 -7.103 1.00 71.06 107 LEU A C 1
ATOM 864 O O . LEU A 1 107 ? 32.777 13.865 -6.520 1.00 71.06 107 LEU A O 1
ATOM 868 N N . VAL A 1 108 ? 30.965 13.279 -7.714 1.00 70.50 108 VAL A N 1
ATOM 869 C CA . VAL A 1 108 ? 30.360 14.616 -7.852 1.00 70.50 108 VAL A CA 1
ATOM 870 C C . VAL A 1 108 ? 29.128 14.785 -6.945 1.00 70.50 108 VAL A C 1
ATOM 872 O O . VAL A 1 108 ? 28.740 15.912 -6.651 1.00 70.50 108 VAL A O 1
ATOM 875 N N . GLY A 1 109 ? 28.522 13.694 -6.465 1.00 70.69 109 GLY A N 1
ATOM 876 C CA . GLY A 1 109 ? 27.364 13.726 -5.569 1.00 70.69 109 GLY A CA 1
ATOM 877 C C . GLY A 1 109 ? 26.477 12.483 -5.675 1.00 70.69 109 GLY A C 1
ATOM 878 O O . GLY A 1 109 ? 26.888 11.446 -6.200 1.00 70.69 109 GLY A O 1
ATOM 879 N N . ILE A 1 110 ? 25.246 12.586 -5.167 1.00 71.12 110 ILE A N 1
ATOM 880 C CA . ILE A 1 110 ? 24.202 11.569 -5.353 1.00 71.12 110 ILE A CA 1
ATOM 881 C C . ILE A 1 110 ? 23.461 11.887 -6.650 1.00 71.12 110 ILE A C 1
ATOM 883 O O . ILE A 1 110 ? 22.922 12.981 -6.813 1.00 71.12 110 ILE A O 1
ATOM 887 N N . ILE A 1 111 ? 23.427 10.927 -7.570 1.00 72.19 111 ILE A N 1
ATOM 888 C CA . ILE A 1 111 ? 22.617 11.007 -8.784 1.00 72.19 111 ILE A CA 1
ATOM 889 C C . ILE A 1 111 ? 21.401 10.110 -8.610 1.00 72.19 111 ILE A C 1
ATOM 891 O O . ILE A 1 111 ? 21.500 8.982 -8.123 1.00 72.19 111 ILE A O 1
ATOM 895 N N . SER A 1 112 ? 20.258 10.640 -9.029 1.00 76.81 112 SER A N 1
ATOM 896 C CA . SER A 1 112 ? 18.969 9.970 -8.981 1.00 76.81 112 SER A CA 1
ATOM 897 C C . SER A 1 112 ? 18.490 9.718 -10.407 1.00 76.81 112 SER A C 1
ATOM 899 O O . SER A 1 112 ? 18.490 10.633 -11.227 1.00 76.81 112 SER A O 1
ATOM 901 N N . HIS A 1 113 ? 18.081 8.488 -10.704 1.00 78.94 113 HIS A N 1
ATOM 902 C CA . HIS A 1 113 ? 17.453 8.123 -11.971 1.00 78.94 113 HIS A CA 1
ATOM 903 C C . HIS A 1 113 ? 15.980 7.826 -11.746 1.00 78.94 113 HIS A C 1
ATOM 905 O O . HIS A 1 113 ? 15.656 7.017 -10.881 1.00 78.94 113 HIS A O 1
ATOM 911 N N . LEU A 1 114 ? 15.120 8.467 -12.538 1.00 85.00 114 LEU A N 1
ATOM 912 C CA . LEU A 1 114 ? 13.691 8.190 -12.603 1.00 85.00 114 LEU A CA 1
ATOM 913 C C . LEU A 1 114 ? 13.387 7.417 -13.886 1.00 85.00 114 LEU A C 1
ATOM 915 O O . LEU A 1 114 ? 13.677 7.874 -14.994 1.00 85.00 114 LEU A O 1
ATOM 919 N N . GLU A 1 115 ? 12.761 6.262 -13.730 1.00 88.25 115 GLU A N 1
ATOM 920 C CA . GLU A 1 115 ? 12.345 5.401 -14.826 1.00 88.25 115 GLU A CA 1
ATOM 921 C C . GLU A 1 115 ? 10.869 5.051 -14.675 1.00 88.25 115 GLU A C 1
ATOM 923 O O . GLU A 1 115 ? 10.369 4.836 -13.568 1.00 88.25 115 GLU A O 1
ATOM 928 N N . ILE A 1 116 ? 10.174 4.970 -15.803 1.00 91.88 116 ILE A N 1
ATOM 929 C CA . ILE A 1 116 ? 8.771 4.579 -15.860 1.00 91.88 116 ILE A CA 1
ATOM 930 C C . ILE A 1 116 ? 8.653 3.390 -16.805 1.00 91.88 116 ILE A C 1
ATOM 932 O O . ILE A 1 116 ? 9.037 3.467 -17.972 1.00 91.88 116 ILE A O 1
ATOM 936 N N . PHE A 1 117 ? 8.114 2.290 -16.301 1.00 92.56 117 PHE A N 1
ATOM 937 C CA . PHE A 1 117 ? 7.727 1.140 -17.100 1.00 92.56 117 PHE A CA 1
ATOM 938 C C . PHE A 1 117 ? 6.254 1.238 -17.473 1.00 92.56 117 PHE A C 1
ATOM 940 O O . PHE A 1 117 ? 5.401 1.375 -16.594 1.00 92.56 117 PHE A O 1
ATOM 947 N N . SER A 1 118 ? 5.970 1.119 -18.767 1.00 93.69 118 SER A N 1
ATOM 948 C CA . SER A 1 118 ? 4.621 0.931 -19.296 1.00 93.69 118 SER A CA 1
ATOM 949 C C . SER A 1 118 ? 4.337 -0.558 -19.443 1.00 93.69 118 SER A C 1
ATOM 951 O O . SER A 1 118 ? 5.086 -1.278 -20.113 1.00 93.69 118 SER A O 1
ATOM 953 N N . LEU A 1 119 ? 3.247 -1.033 -18.840 1.00 92.62 119 LEU A N 1
ATOM 954 C CA . LEU A 1 119 ? 2.852 -2.432 -18.956 1.00 92.62 119 LEU A CA 1
ATOM 955 C C . LEU A 1 119 ? 2.290 -2.751 -20.343 1.00 92.62 119 LEU A C 1
ATOM 957 O O . LEU A 1 119 ? 2.619 -3.809 -20.888 1.00 92.62 119 LEU A O 1
ATOM 961 N N . ARG A 1 120 ? 1.487 -1.839 -20.899 1.00 91.06 120 ARG A N 1
ATOM 962 C CA . ARG A 1 120 ? 0.916 -1.893 -22.251 1.00 91.06 120 ARG A CA 1
ATOM 963 C C . ARG A 1 120 ? 2.006 -1.955 -23.314 1.00 91.06 120 ARG A C 1
ATOM 965 O O . ARG A 1 120 ? 1.977 -2.847 -24.156 1.00 91.06 120 ARG A O 1
ATOM 972 N N . ASP A 1 121 ? 2.972 -1.041 -23.252 1.00 91.19 121 ASP A N 1
ATOM 973 C CA . ASP A 1 121 ? 4.047 -0.950 -24.246 1.00 91.19 121 ASP A CA 1
ATOM 974 C C . ASP A 1 121 ? 5.179 -1.945 -23.945 1.00 91.19 121 ASP A C 1
ATOM 976 O O . ASP A 1 121 ? 6.041 -2.185 -24.787 1.00 91.19 121 ASP A O 1
ATOM 980 N N . ASN A 1 122 ? 5.191 -2.528 -22.741 1.00 90.62 122 ASN A N 1
ATOM 981 C CA . ASN A 1 122 ? 6.217 -3.439 -22.239 1.00 90.62 122 ASN A CA 1
ATOM 982 C C . ASN A 1 122 ? 7.640 -2.866 -22.375 1.00 90.62 122 ASN A C 1
ATOM 984 O O . ASN A 1 122 ? 8.590 -3.579 -22.708 1.00 90.62 122 ASN A O 1
ATOM 988 N N . THR A 1 123 ? 7.782 -1.566 -22.125 1.00 92.31 123 THR A N 1
ATOM 989 C CA . THR A 1 123 ? 9.038 -0.828 -22.279 1.00 92.31 123 THR A CA 1
ATOM 990 C C . THR A 1 123 ? 9.307 0.065 -21.078 1.00 92.31 123 THR A C 1
ATOM 992 O O . THR A 1 123 ? 8.394 0.592 -20.441 1.00 92.31 123 THR A O 1
ATOM 995 N N . TRP A 1 124 ? 10.594 0.220 -20.776 1.00 91.88 124 TRP A N 1
ATOM 996 C CA . TRP A 1 124 ? 11.095 1.195 -19.818 1.00 91.88 124 TRP A CA 1
ATOM 997 C C . TRP A 1 124 ? 11.426 2.494 -20.539 1.00 91.88 124 TRP A C 1
ATOM 999 O O . TRP A 1 124 ? 12.030 2.474 -21.611 1.00 91.88 124 TRP A O 1
ATOM 1009 N N . LYS A 1 125 ? 11.081 3.618 -19.921 1.00 91.31 125 LYS A N 1
ATOM 1010 C CA . LYS A 1 125 ? 11.480 4.949 -20.361 1.00 91.31 125 LYS A CA 1
ATOM 1011 C C . LYS A 1 125 ? 12.176 5.672 -19.217 1.00 91.31 125 LYS A C 1
ATOM 1013 O O . LYS A 1 125 ? 11.601 5.828 -18.141 1.00 91.31 125 LYS A O 1
ATOM 1018 N N . GLN A 1 126 ? 13.397 6.130 -19.465 1.00 86.69 126 GLN A N 1
ATOM 1019 C CA . GLN A 1 126 ? 14.096 7.022 -18.550 1.00 86.69 126 GLN A CA 1
ATOM 1020 C C . GLN A 1 126 ? 13.574 8.452 -18.720 1.00 86.69 126 GLN A C 1
ATOM 1022 O O . GLN A 1 126 ? 13.354 8.917 -19.841 1.00 86.69 126 GLN A O 1
ATOM 1027 N N . MET A 1 127 ? 13.365 9.140 -17.603 1.00 83.69 127 MET A N 1
ATOM 1028 C CA . MET A 1 127 ? 13.013 10.555 -17.588 1.00 83.69 127 MET A CA 1
ATOM 1029 C C . MET A 1 127 ? 14.296 11.377 -17.438 1.00 83.69 127 MET A C 1
ATOM 1031 O O . MET A 1 127 ? 15.060 11.184 -16.493 1.00 83.69 127 MET A O 1
ATOM 1035 N N . GLU A 1 128 ? 14.554 12.274 -18.389 1.00 69.44 128 GLU A N 1
ATOM 1036 C CA . GLU A 1 128 ? 15.715 13.167 -18.347 1.00 69.44 128 GLU A CA 1
ATOM 1037 C C . GLU A 1 128 ? 15.463 14.357 -17.406 1.00 69.44 128 GLU A C 1
ATOM 1039 O O . GLU A 1 128 ? 14.341 14.850 -17.291 1.00 69.44 128 GLU A O 1
ATOM 1044 N N . GLY A 1 129 ? 16.520 14.844 -16.746 1.00 61.50 129 GLY A N 1
ATOM 1045 C CA . GLY A 1 129 ? 16.497 16.115 -16.009 1.00 61.50 129 GLY A CA 1
ATOM 1046 C C . GLY A 1 129 ? 16.087 16.054 -14.533 1.00 61.50 129 GLY A C 1
ATOM 1047 O O . GLY A 1 129 ? 16.063 17.092 -13.880 1.00 61.50 129 GLY A O 1
ATOM 1048 N N . THR A 1 130 ? 15.821 14.878 -13.961 1.00 56.97 130 THR A N 1
ATOM 1049 C CA . THR A 1 130 ? 15.455 14.756 -12.540 1.00 56.97 130 THR A CA 1
ATOM 1050 C C . THR A 1 130 ? 16.676 14.507 -11.652 1.00 56.97 130 THR A C 1
ATOM 1052 O O . THR A 1 130 ? 16.837 13.436 -11.066 1.00 56.97 130 THR A O 1
ATOM 1055 N N . HIS A 1 131 ? 17.565 15.495 -11.540 1.00 56.28 131 HIS A N 1
ATOM 1056 C CA . HIS A 1 131 ? 18.502 15.508 -10.420 1.00 56.28 131 HIS A CA 1
ATOM 1057 C C . HIS A 1 131 ? 17.691 15.817 -9.159 1.00 56.28 131 HIS A C 1
ATOM 1059 O O . HIS A 1 131 ? 17.209 16.933 -9.006 1.00 56.28 131 HIS A O 1
ATOM 1065 N N . PHE A 1 132 ? 17.511 14.829 -8.281 1.00 59.25 132 PHE A N 1
ATOM 1066 C CA . PHE A 1 132 ? 16.984 15.037 -6.931 1.00 59.25 132 PHE A CA 1
ATOM 1067 C C . PHE A 1 132 ? 18.189 15.175 -5.987 1.00 59.25 132 PHE A C 1
ATOM 1069 O O . PHE A 1 132 ? 18.764 14.146 -5.622 1.00 59.25 132 PHE A O 1
ATOM 1076 N N . PRO A 1 133 ? 18.646 16.404 -5.664 1.00 47.06 133 PRO A N 1
ATOM 1077 C CA . PRO A 1 133 ? 19.935 16.618 -5.008 1.00 47.06 133 PRO A CA 1
ATOM 1078 C C . PRO A 1 133 ? 19.949 16.290 -3.509 1.00 47.06 133 PRO A C 1
ATOM 1080 O O . PRO A 1 133 ? 21.023 16.301 -2.915 1.00 47.06 133 PRO A O 1
ATOM 1083 N N . TYR A 1 134 ? 18.813 15.952 -2.888 1.00 47.50 134 TYR A N 1
ATOM 1084 C CA . TYR A 1 134 ? 18.761 15.665 -1.455 1.00 47.50 134 TYR A CA 1
ATOM 1085 C C . TYR A 1 134 ? 17.832 14.493 -1.137 1.00 47.50 134 TYR A C 1
ATOM 1087 O O . TYR A 1 134 ? 16.695 14.427 -1.595 1.00 47.50 134 TYR A O 1
ATOM 1095 N N . THR A 1 135 ? 18.321 13.572 -0.305 1.00 46.03 135 THR A N 1
ATOM 1096 C CA . THR A 1 135 ? 17.574 12.432 0.249 1.00 46.03 135 THR A CA 1
ATOM 1097 C C . THR A 1 135 ? 16.631 12.816 1.394 1.00 46.03 135 THR A C 1
ATOM 1099 O O . THR A 1 135 ? 16.032 11.932 1.996 1.00 46.03 135 THR A O 1
ATOM 1102 N N . ASN A 1 136 ? 16.446 14.106 1.691 1.00 42.94 136 ASN A N 1
ATOM 1103 C CA . ASN A 1 136 ? 15.306 14.550 2.492 1.00 42.94 136 ASN A CA 1
ATOM 1104 C C . ASN A 1 136 ? 14.108 14.726 1.560 1.00 42.94 136 ASN A C 1
ATOM 1106 O O . ASN A 1 136 ? 13.734 15.832 1.185 1.00 42.94 136 ASN A O 1
ATOM 1110 N N . VAL A 1 137 ? 13.489 13.600 1.207 1.00 45.56 137 VAL A N 1
ATOM 1111 C CA . VAL A 1 137 ? 12.227 13.525 0.447 1.00 45.56 137 VAL A CA 1
ATOM 1112 C C . VAL A 1 137 ? 11.059 14.195 1.209 1.00 45.56 137 VAL A C 1
ATOM 1114 O O . VAL A 1 137 ? 9.927 14.182 0.746 1.00 45.56 137 VAL A O 1
ATOM 1117 N N . SER A 1 138 ? 11.304 14.790 2.381 1.00 47.34 138 SER A N 1
ATOM 1118 C CA . SER A 1 138 ? 10.275 15.273 3.297 1.00 47.34 138 SER A CA 1
ATOM 1119 C C . SER A 1 138 ? 9.929 16.759 3.198 1.00 47.34 138 SER A C 1
ATOM 1121 O O . SER A 1 138 ? 8.947 17.137 3.820 1.00 47.34 138 SER A O 1
ATOM 1123 N N . TYR A 1 139 ? 10.666 17.617 2.477 1.00 41.41 139 TYR A N 1
ATOM 1124 C CA . TYR A 1 139 ? 10.371 19.066 2.543 1.00 41.41 139 TYR A CA 1
ATOM 1125 C C . TYR A 1 139 ? 10.247 19.792 1.195 1.00 41.41 139 TYR A C 1
ATOM 1127 O O . TYR A 1 139 ? 9.389 20.661 1.079 1.00 41.41 139 TYR A O 1
ATOM 1135 N N . ASP A 1 140 ? 10.978 19.389 0.150 1.00 41.69 140 ASP A N 1
ATOM 1136 C CA . ASP A 1 140 ? 11.019 20.160 -1.111 1.00 41.69 140 ASP A CA 1
ATOM 1137 C C . ASP A 1 140 ? 10.205 19.557 -2.275 1.00 41.69 140 ASP A C 1
ATOM 1139 O O . ASP A 1 140 ? 10.205 20.097 -3.380 1.00 41.69 140 ASP A O 1
ATOM 1143 N N . LEU A 1 141 ? 9.507 18.435 -2.057 1.00 46.41 141 LEU A N 1
ATOM 1144 C CA . LEU A 1 141 ? 8.795 17.695 -3.117 1.00 46.41 141 LEU A CA 1
ATOM 1145 C C . LEU A 1 141 ? 7.268 17.757 -3.020 1.00 46.41 141 LEU A C 1
ATOM 1147 O O . LEU A 1 141 ? 6.562 17.188 -3.855 1.00 46.41 141 LEU A O 1
ATOM 1151 N N . PHE A 1 142 ? 6.736 18.453 -2.022 1.00 52.25 142 PHE A N 1
ATOM 1152 C CA . PHE A 1 142 ? 5.300 18.527 -1.842 1.00 52.25 142 PHE A CA 1
ATOM 1153 C C . PHE A 1 142 ? 4.702 19.664 -2.684 1.00 52.25 142 PHE A C 1
ATOM 1155 O O . PHE A 1 142 ? 4.542 20.788 -2.225 1.00 52.25 142 PHE A O 1
ATOM 1162 N N . GLU A 1 143 ? 4.251 19.346 -3.906 1.00 63.78 143 GLU A N 1
ATOM 1163 C CA . GLU A 1 143 ? 3.202 20.147 -4.575 1.00 63.78 143 GLU A CA 1
ATOM 1164 C C . GLU A 1 143 ? 1.921 20.243 -3.723 1.00 63.78 143 GLU A C 1
ATOM 1166 O O . GLU A 1 143 ? 1.040 21.066 -3.980 1.00 63.78 143 GLU A O 1
ATOM 1171 N N . ILE A 1 144 ? 1.785 19.344 -2.746 1.00 74.62 144 ILE A N 1
ATOM 1172 C CA . ILE A 1 144 ? 0.650 19.235 -1.848 1.00 74.62 144 ILE A CA 1
ATOM 1173 C C . ILE A 1 144 ? 0.992 20.011 -0.574 1.00 74.62 144 ILE A C 1
ATOM 1175 O O . ILE A 1 144 ? 1.810 19.539 0.208 1.00 74.62 144 ILE A O 1
ATOM 1179 N N . PRO A 1 145 ? 0.368 21.169 -0.317 1.00 78.50 145 PRO A N 1
ATOM 1180 C CA . PRO A 1 145 ? 0.582 21.873 0.940 1.00 78.50 145 PRO A CA 1
ATOM 1181 C C . PRO A 1 145 ? 0.285 20.933 2.114 1.00 78.50 145 PRO A C 1
ATOM 1183 O O . PRO A 1 145 ? -0.761 20.291 2.098 1.00 78.50 145 PRO A O 1
ATOM 1186 N N . LEU A 1 146 ? 1.176 20.830 3.102 1.00 82.31 146 LEU A N 1
ATOM 1187 C CA . LEU A 1 146 ? 0.979 20.011 4.305 1.00 82.31 146 LEU A CA 1
ATOM 1188 C C . LEU A 1 146 ? 0.263 20.820 5.414 1.00 82.31 146 LEU A C 1
ATOM 1190 O O . LEU A 1 146 ? 0.337 22.045 5.391 1.00 82.31 146 LEU A O 1
ATOM 1194 N N . PRO A 1 147 ? -0.437 20.193 6.381 1.00 83.62 147 PRO A N 1
ATOM 1195 C CA . PRO A 1 147 ? -1.045 20.910 7.510 1.00 83.62 147 PRO A CA 1
ATOM 1196 C C . PRO A 1 147 ? -0.027 21.728 8.331 1.00 83.62 147 PRO A C 1
ATOM 1198 O O . PRO A 1 147 ? 1.021 21.194 8.693 1.00 83.62 147 PRO A O 1
ATOM 1201 N N . LEU A 1 148 ? -0.357 22.980 8.686 1.00 79.00 148 LEU A N 1
ATOM 1202 C CA . LEU A 1 148 ? 0.512 23.873 9.483 1.00 79.00 148 LEU A CA 1
ATOM 1203 C C . LEU A 1 148 ? 0.744 23.408 10.920 1.00 79.00 148 LEU A C 1
ATOM 1205 O O . LEU A 1 148 ? 1.807 23.648 11.480 1.00 79.00 148 LEU A O 1
ATOM 1209 N N . ASP A 1 149 ? -0.265 22.787 11.524 1.00 80.25 149 ASP A N 1
ATOM 1210 C CA . ASP A 1 149 ? -0.276 22.505 12.963 1.00 80.25 149 ASP A CA 1
ATOM 1211 C C . ASP A 1 149 ? 0.468 21.207 13.328 1.00 80.25 149 ASP A C 1
ATOM 1213 O O . ASP A 1 149 ? 0.377 20.740 14.465 1.00 80.25 149 ASP A O 1
ATOM 1217 N N . VAL A 1 150 ? 1.154 20.583 12.368 1.00 77.00 150 VAL A N 1
ATOM 1218 C CA . VAL A 1 150 ? 1.934 19.360 12.577 1.00 77.00 150 VAL A CA 1
ATOM 1219 C C . VAL A 1 150 ? 3.409 19.733 12.664 1.00 77.00 150 VAL A C 1
ATOM 1221 O O . VAL A 1 150 ? 3.961 20.346 11.755 1.00 77.00 150 VAL A O 1
ATOM 1224 N N . ASP A 1 151 ? 4.058 19.334 13.755 1.00 77.88 151 ASP A N 1
ATOM 1225 C CA . ASP A 1 151 ? 5.500 19.496 13.921 1.00 77.88 151 ASP A CA 1
ATOM 1226 C C . ASP A 1 151 ? 6.252 18.339 13.244 1.00 77.88 151 ASP A C 1
ATOM 1228 O O . ASP A 1 151 ? 6.492 17.287 13.839 1.00 77.88 151 ASP A O 1
ATOM 1232 N N . TYR A 1 152 ? 6.602 18.520 11.972 1.00 71.31 152 TYR A N 1
ATOM 1233 C CA . TYR A 1 152 ? 7.248 17.494 11.142 1.00 71.31 152 TYR A CA 1
ATOM 1234 C C . TYR A 1 152 ? 8.670 17.126 11.577 1.00 71.31 152 TYR A C 1
ATOM 1236 O O . TYR A 1 152 ? 9.163 16.067 11.190 1.00 71.31 152 TYR A O 1
ATOM 1244 N N . GLU A 1 153 ? 9.338 17.952 12.386 1.00 70.25 153 GLU A N 1
ATOM 1245 C CA . GLU A 1 153 ? 10.679 17.622 12.883 1.00 70.25 153 GLU A CA 1
ATOM 1246 C C . GLU A 1 153 ? 10.631 16.551 13.979 1.00 70.25 153 GLU A C 1
ATOM 1248 O O . GLU A 1 153 ? 11.570 15.768 14.145 1.00 70.25 153 GLU A O 1
ATOM 1253 N N . SER A 1 154 ? 9.522 16.497 14.718 1.00 67.56 154 SER A N 1
ATOM 1254 C CA . SER A 1 154 ? 9.332 15.625 15.876 1.00 67.56 154 SER A CA 1
ATOM 1255 C C . SER A 1 154 ? 8.295 14.516 15.654 1.00 67.56 154 SER A C 1
ATOM 1257 O O . SER A 1 154 ? 8.146 13.628 16.494 1.00 67.56 154 SER A O 1
ATOM 1259 N N . THR A 1 155 ? 7.605 14.529 14.513 1.00 74.31 155 THR A N 1
ATOM 1260 C CA . THR A 1 155 ? 6.447 13.671 14.238 1.00 74.31 155 THR A CA 1
ATOM 1261 C C . THR A 1 155 ? 6.722 12.719 13.083 1.00 74.31 155 THR A C 1
ATOM 1263 O O . THR A 1 155 ? 7.177 13.119 12.013 1.00 74.31 155 THR A O 1
ATOM 1266 N N . LYS A 1 156 ? 6.370 11.440 13.250 1.00 80.44 156 LYS A N 1
ATOM 1267 C CA . LYS A 1 156 ? 6.302 10.511 12.116 1.00 80.44 156 LYS A CA 1
ATOM 1268 C C . LYS A 1 156 ? 4.976 10.715 11.391 1.00 80.44 156 LYS A C 1
ATOM 1270 O O . LYS A 1 156 ? 3.928 10.540 12.004 1.00 80.44 156 LYS A O 1
ATOM 1275 N N . CYS A 1 157 ? 5.005 11.011 10.098 1.00 84.06 157 CYS A N 1
ATOM 1276 C CA . CYS A 1 157 ? 3.793 11.180 9.303 1.00 84.06 157 CYS A CA 1
ATOM 1277 C C . CYS A 1 157 ? 3.891 10.504 7.936 1.00 84.06 157 CYS A C 1
ATOM 1279 O O . CYS A 1 157 ? 4.989 10.325 7.409 1.00 84.06 157 CYS A O 1
ATOM 1281 N N . ASP A 1 158 ? 2.744 10.158 7.356 1.00 83.19 158 ASP A N 1
ATOM 1282 C CA . ASP A 1 158 ? 2.659 9.699 5.969 1.00 83.19 158 ASP A CA 1
ATOM 1283 C C . ASP A 1 158 ? 1.286 10.029 5.363 1.00 83.19 158 ASP A C 1
ATOM 1285 O O . ASP A 1 158 ? 0.284 10.187 6.076 1.00 83.19 158 ASP A O 1
ATOM 1289 N N . LEU A 1 159 ? 1.250 10.153 4.038 1.00 86.50 159 LEU A N 1
ATOM 1290 C CA . LEU A 1 159 ? 0.024 10.368 3.280 1.00 86.50 159 LEU A CA 1
ATOM 1291 C C . LEU A 1 159 ? -0.705 9.044 3.065 1.00 86.50 159 LEU A C 1
ATOM 1293 O O . LEU A 1 159 ? -0.112 7.989 2.856 1.00 86.50 159 LEU A O 1
ATOM 1297 N N . TRP A 1 160 ? -2.027 9.111 3.081 1.00 85.88 160 TRP A N 1
ATOM 1298 C CA . TRP A 1 160 ? -2.895 7.967 2.843 1.00 85.88 160 TRP A CA 1
ATOM 1299 C C . TRP A 1 160 ? -4.270 8.431 2.365 1.00 85.88 160 TRP A C 1
ATOM 1301 O O . TRP A 1 160 ? -4.543 9.627 2.243 1.00 85.88 160 TRP A O 1
ATOM 1311 N N . VAL A 1 161 ? -5.147 7.473 2.084 1.00 86.19 161 VAL A N 1
ATOM 1312 C CA . VAL A 1 161 ? -6.548 7.741 1.756 1.00 86.19 161 VAL A CA 1
ATOM 1313 C C . VAL A 1 161 ? -7.403 7.335 2.948 1.00 86.19 161 VAL A C 1
ATOM 1315 O O . VAL A 1 161 ? -7.354 6.183 3.381 1.00 86.19 161 VAL A O 1
ATOM 1318 N N . PHE A 1 162 ? -8.188 8.279 3.466 1.00 87.31 162 PHE A N 1
ATOM 1319 C CA . PHE A 1 162 ? -9.166 8.033 4.524 1.00 87.31 162 PHE A CA 1
ATOM 1320 C C . PHE A 1 162 ? -10.558 8.423 4.026 1.00 87.31 162 PHE A C 1
ATOM 1322 O O . PHE A 1 162 ? -10.812 9.583 3.683 1.00 87.31 162 PHE A O 1
ATOM 1329 N N . GLY A 1 163 ? -11.454 7.438 3.943 1.00 84.75 163 GLY A N 1
ATOM 1330 C CA . GLY A 1 163 ? -12.704 7.570 3.201 1.00 84.75 163 GLY A CA 1
ATOM 1331 C C . GLY A 1 163 ? -12.423 7.884 1.730 1.00 84.75 163 GLY A C 1
ATOM 1332 O O . GLY A 1 163 ? -11.806 7.090 1.027 1.00 84.75 163 GLY A O 1
ATOM 1333 N N . GLU A 1 164 ? -12.846 9.063 1.283 1.00 86.88 164 GLU A N 1
ATOM 1334 C CA . GLU A 1 164 ? -12.668 9.538 -0.098 1.00 86.88 164 GLU A CA 1
ATOM 1335 C C . GLU A 1 164 ? -11.638 10.672 -0.215 1.00 86.88 164 GLU A C 1
ATOM 1337 O O . GLU A 1 164 ? -11.457 11.248 -1.287 1.00 86.88 164 GLU A O 1
ATOM 1342 N N . PHE A 1 165 ? -10.961 11.017 0.882 1.00 88.94 165 PHE A N 1
ATOM 1343 C CA . PHE A 1 165 ? -10.087 12.180 0.927 1.00 88.94 165 PHE A CA 1
ATOM 1344 C C . PHE A 1 165 ? -8.613 11.797 0.988 1.00 88.94 165 PHE A C 1
ATOM 1346 O O . PHE A 1 165 ? -8.211 10.881 1.718 1.00 88.94 165 PHE A O 1
ATOM 1353 N N . LEU A 1 166 ? -7.787 12.593 0.305 1.00 90.25 166 LEU A N 1
ATOM 1354 C CA . LEU A 1 166 ? -6.360 12.631 0.590 1.00 90.25 166 LEU A CA 1
ATOM 1355 C C . LEU A 1 166 ? -6.161 13.082 2.038 1.00 90.25 166 LEU A C 1
ATOM 1357 O O . LEU A 1 166 ? -6.693 14.108 2.470 1.00 90.25 166 LEU A O 1
ATOM 1361 N N . SER A 1 167 ? -5.412 12.284 2.783 1.00 90.62 167 SER A N 1
ATOM 1362 C CA . SER A 1 167 ? -5.278 12.419 4.223 1.00 90.62 167 SER A CA 1
ATOM 1363 C C . SER A 1 167 ? -3.825 12.272 4.645 1.00 90.62 167 SER A C 1
ATOM 1365 O O . SER A 1 167 ? -3.011 11.685 3.936 1.00 90.62 167 SER A O 1
ATOM 1367 N N . LEU A 1 168 ? -3.509 12.790 5.823 1.00 90.75 168 LEU A N 1
ATOM 1368 C CA . LEU A 1 168 ? -2.220 12.645 6.483 1.00 90.75 168 LEU A CA 1
ATOM 1369 C C . LEU A 1 168 ? -2.477 12.033 7.855 1.00 90.75 168 LEU A C 1
ATOM 1371 O O . LEU A 1 168 ? -3.377 12.478 8.570 1.00 90.75 168 LEU A O 1
ATOM 1375 N N . TRP A 1 169 ? -1.704 11.023 8.230 1.00 87.56 169 TRP A N 1
ATOM 1376 C CA . TRP A 1 169 ? -1.616 10.632 9.631 1.00 87.56 169 TRP A CA 1
ATOM 1377 C C . TRP A 1 169 ? -0.299 11.117 10.224 1.00 87.56 169 TRP A C 1
ATOM 1379 O O . TRP A 1 169 ? 0.715 11.175 9.532 1.00 87.56 169 TRP A O 1
ATOM 1389 N N . ALA A 1 170 ? -0.327 11.473 11.501 1.00 86.81 170 ALA A N 1
ATOM 1390 C CA . ALA A 1 170 ? 0.794 12.030 12.245 1.00 86.81 170 ALA A CA 1
ATOM 1391 C C . ALA A 1 170 ? 0.876 11.347 13.614 1.00 86.81 170 ALA A C 1
ATOM 1393 O O . ALA A 1 170 ? -0.141 11.222 14.286 1.00 86.81 170 ALA A O 1
ATOM 1394 N N . LEU A 1 171 ? 2.056 10.885 14.019 1.00 83.50 171 LEU A N 1
ATOM 1395 C CA . LEU A 1 171 ? 2.323 10.266 15.317 1.00 83.50 171 LEU A CA 1
ATOM 1396 C C . LEU A 1 171 ? 3.448 11.028 16.020 1.00 83.50 171 LEU A C 1
ATOM 1398 O O . LEU A 1 171 ? 4.593 10.991 15.558 1.00 83.50 171 LEU A O 1
ATOM 1402 N N . ASP A 1 172 ? 3.117 11.699 17.120 1.00 78.69 172 ASP A N 1
ATOM 1403 C CA . ASP A 1 172 ? 4.085 12.449 17.926 1.00 78.69 172 ASP A CA 1
ATOM 1404 C C . ASP A 1 172 ? 4.821 11.562 18.956 1.00 78.69 172 ASP A C 1
ATOM 1406 O O . ASP A 1 172 ? 4.537 10.367 19.118 1.00 78.69 172 ASP A O 1
ATOM 1410 N N . TYR A 1 173 ? 5.787 12.149 19.672 1.00 74.19 173 TYR A N 1
ATOM 1411 C CA . TYR A 1 173 ? 6.555 11.465 20.722 1.00 74.19 173 TYR A CA 1
ATOM 1412 C C . TYR A 1 173 ? 5.707 10.999 21.917 1.00 74.19 173 TYR A C 1
ATOM 1414 O O . TYR A 1 173 ? 6.072 10.020 22.579 1.00 74.19 173 TYR A O 1
ATOM 1422 N N . ASP A 1 174 ? 4.563 11.641 22.161 1.00 75.56 174 ASP A N 1
ATOM 1423 C CA . ASP A 1 174 ? 3.610 11.268 23.208 1.00 75.56 174 ASP A CA 1
ATOM 1424 C C . ASP A 1 174 ? 2.694 10.106 22.773 1.00 75.56 174 ASP A C 1
ATOM 1426 O O . ASP A 1 174 ? 1.849 9.640 23.542 1.00 75.56 174 ASP A O 1
ATOM 1430 N N . ASN A 1 175 ? 2.923 9.542 21.579 1.00 74.75 175 ASN A N 1
ATOM 1431 C CA . ASN A 1 175 ? 2.117 8.499 20.932 1.00 74.75 175 ASN A CA 1
ATOM 1432 C C . ASN A 1 175 ? 0.685 8.952 20.625 1.00 74.75 175 ASN A C 1
ATOM 1434 O O . ASN A 1 175 ? -0.240 8.136 20.525 1.00 74.75 175 ASN A O 1
ATOM 1438 N N . LYS A 1 176 ? 0.487 10.255 20.453 1.00 79.94 176 LYS A N 1
ATOM 1439 C CA . LYS A 1 176 ? -0.757 10.806 19.948 1.00 79.94 176 LYS A CA 1
ATOM 1440 C C . LYS A 1 176 ? -0.761 10.639 18.440 1.00 79.94 176 LYS A C 1
ATOM 1442 O O . LYS A 1 176 ? 0.082 11.182 17.729 1.00 79.94 176 LYS A O 1
ATOM 1447 N N . PHE A 1 177 ? -1.717 9.863 17.958 1.00 82.88 177 PHE A N 1
ATOM 1448 C CA . PHE A 1 177 ? -1.911 9.670 16.535 1.00 82.88 177 PHE A CA 1
ATOM 1449 C C . PHE A 1 177 ? -3.048 10.563 16.064 1.00 82.88 177 PHE A C 1
ATOM 1451 O O . PHE A 1 177 ? -4.164 10.485 16.571 1.00 82.88 177 PHE A O 1
ATOM 1458 N N . GLU A 1 178 ? -2.779 11.410 15.090 1.00 86.88 178 GLU A N 1
ATOM 1459 C CA . GLU A 1 178 ? -3.736 12.350 14.536 1.00 86.88 178 GLU A CA 1
ATOM 1460 C C . GLU A 1 178 ? -4.013 12.017 13.078 1.00 86.88 178 GLU A C 1
ATOM 1462 O O . GLU A 1 178 ? -3.108 11.639 12.334 1.00 86.88 178 GLU A O 1
ATOM 1467 N N . ILE A 1 179 ? -5.266 12.188 12.664 1.00 88.12 179 ILE A N 1
ATOM 1468 C CA . ILE A 1 179 ? -5.664 12.089 11.261 1.00 88.12 179 ILE A CA 1
ATOM 1469 C C . ILE A 1 179 ? -6.138 13.457 10.795 1.00 88.12 179 ILE A C 1
ATOM 1471 O O . ILE A 1 179 ? -7.049 14.061 11.374 1.00 88.12 179 ILE A O 1
ATOM 1475 N N . TRP A 1 180 ? -5.535 13.899 9.702 1.00 91.44 180 TRP A N 1
ATOM 1476 C CA . TRP A 1 180 ? -5.838 15.124 8.990 1.00 91.44 180 TRP A CA 1
ATOM 1477 C C . TRP A 1 180 ? -6.402 14.786 7.619 1.00 91.44 180 TRP A C 1
ATOM 1479 O O . TRP A 1 180 ? -5.889 13.909 6.929 1.00 91.44 180 TRP A O 1
ATOM 1489 N N . VAL A 1 181 ? -7.447 15.498 7.218 1.00 91.69 181 VAL A N 1
ATOM 1490 C CA . VAL A 1 181 ? -8.124 15.321 5.932 1.00 91.69 181 VAL A CA 1
ATOM 1491 C C . VAL A 1 181 ? -8.063 16.621 5.144 1.00 91.69 181 VAL A C 1
ATOM 1493 O O . VAL A 1 181 ? -8.440 17.669 5.672 1.00 91.69 181 VAL A O 1
ATOM 1496 N N . MET A 1 182 ? -7.640 16.553 3.882 1.00 92.12 182 MET A N 1
ATOM 1497 C CA . MET A 1 182 ? -7.700 17.678 2.951 1.00 92.12 182 MET A CA 1
ATOM 1498 C C . MET A 1 182 ? -9.095 17.728 2.321 1.00 92.12 182 MET A C 1
ATOM 1500 O O . MET A 1 182 ? -9.475 16.827 1.572 1.00 92.12 182 MET A O 1
ATOM 1504 N N . LYS A 1 183 ? -9.874 18.770 2.629 1.00 91.56 183 LYS A N 1
ATOM 1505 C CA . LYS A 1 183 ? -11.233 18.931 2.082 1.00 91.56 183 LYS A CA 1
ATOM 1506 C C . LYS A 1 183 ? -11.248 19.464 0.654 1.00 91.56 183 LYS A C 1
ATOM 1508 O O . LYS A 1 183 ? -12.142 19.111 -0.108 1.00 91.56 183 LYS A O 1
ATOM 1513 N N . GLU A 1 184 ? -10.255 20.267 0.289 1.00 90.19 184 GLU A N 1
ATOM 1514 C CA . GLU A 1 184 ? -10.121 20.851 -1.043 1.00 90.19 184 GLU A CA 1
ATOM 1515 C C . GLU A 1 184 ? -8.701 20.624 -1.568 1.00 90.19 184 GLU A C 1
ATOM 1517 O O . GLU A 1 184 ? -7.710 20.978 -0.925 1.00 90.19 184 GLU A O 1
ATOM 1522 N N . TYR A 1 185 ? -8.589 20.016 -2.750 1.00 87.12 185 TYR A N 1
ATOM 1523 C CA . TYR A 1 185 ? -7.298 19.606 -3.293 1.00 87.12 185 TYR A CA 1
ATOM 1524 C C . TYR A 1 185 ? -6.359 20.801 -3.513 1.00 87.12 185 TYR A C 1
ATOM 1526 O O . TYR A 1 185 ? -6.735 21.787 -4.145 1.00 87.12 185 TYR A O 1
ATOM 1534 N N . LYS A 1 186 ? -5.124 20.690 -3.005 1.00 84.38 186 LYS A N 1
ATOM 1535 C CA . LYS A 1 186 ? -4.080 21.734 -3.033 1.00 84.38 186 LYS A CA 1
ATOM 1536 C C . LYS A 1 186 ? -4.444 23.042 -2.312 1.00 84.38 186 LYS A C 1
ATOM 1538 O O . LYS A 1 186 ? -3.697 24.013 -2.404 1.00 84.38 186 LYS A O 1
ATOM 1543 N N . VAL A 1 187 ? -5.524 23.073 -1.532 1.00 87.38 187 VAL A N 1
ATOM 1544 C CA . VAL A 1 187 ? -5.865 24.217 -0.678 1.00 87.38 187 VAL A CA 1
ATOM 1545 C C . VAL A 1 187 ? -5.330 23.960 0.725 1.00 87.38 187 VAL A C 1
ATOM 1547 O O . VAL A 1 187 ? -5.887 23.177 1.489 1.00 87.38 187 VAL A O 1
ATOM 1550 N N . HIS A 1 188 ? -4.241 24.642 1.074 1.00 84.94 188 HIS A N 1
ATOM 1551 C CA . HIS A 1 188 ? -3.529 24.472 2.345 1.00 84.94 188 HIS A CA 1
ATOM 1552 C C . HIS A 1 188 ? -4.417 24.662 3.588 1.00 84.94 188 HIS A C 1
ATOM 1554 O O . HIS A 1 188 ? -4.351 23.875 4.524 1.00 84.94 188 HIS A O 1
ATOM 1560 N N . LEU A 1 189 ? -5.310 25.656 3.582 1.00 88.81 189 LEU A N 1
ATOM 1561 C CA . LEU A 1 189 ? -6.215 25.926 4.709 1.00 88.81 189 LEU A CA 1
ATOM 1562 C C . LEU A 1 189 ? -7.385 24.931 4.815 1.00 88.81 189 LEU A C 1
ATOM 1564 O O . LEU A 1 189 ? -8.177 25.025 5.746 1.00 88.81 189 LEU A O 1
ATOM 1568 N N . SER A 1 190 ? -7.515 23.992 3.872 1.00 91.25 190 SER A N 1
ATOM 1569 C CA . SER A 1 190 ? -8.594 22.997 3.880 1.00 91.25 190 SER A CA 1
ATOM 1570 C C . SER A 1 190 ? -8.285 21.768 4.741 1.00 91.25 190 SER A C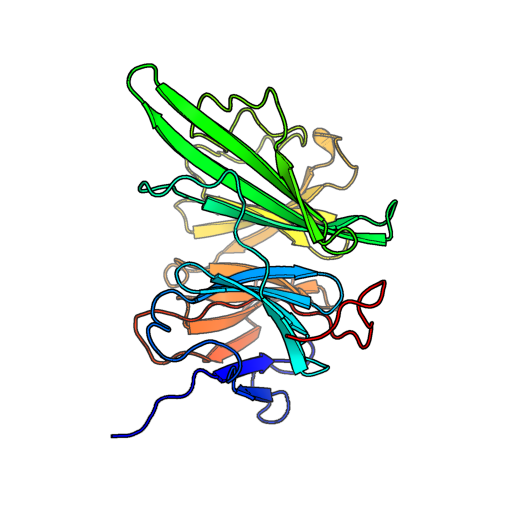 1
ATOM 1572 O O . SER A 1 190 ? -9.167 20.928 4.955 1.00 91.25 190 SER A O 1
ATOM 1574 N N . TRP A 1 191 ? -7.047 21.639 5.230 1.00 92.69 191 TRP A N 1
ATOM 1575 C CA . TRP A 1 191 ? -6.675 20.573 6.151 1.00 92.69 191 TRP A CA 1
ATOM 1576 C C . TRP A 1 191 ? -7.458 20.690 7.449 1.00 92.69 191 TRP A C 1
ATOM 1578 O O . TRP A 1 191 ? -7.384 21.686 8.161 1.00 92.69 191 TRP A O 1
ATOM 1588 N N . THR A 1 192 ? -8.201 19.638 7.769 1.00 90.75 192 THR A N 1
ATOM 1589 C CA . THR A 1 192 ? -9.002 19.556 8.988 1.00 90.75 192 THR A CA 1
ATOM 1590 C C . THR A 1 192 ? -8.581 18.332 9.785 1.00 90.75 192 THR A C 1
ATOM 1592 O O . THR A 1 192 ? -8.579 17.218 9.256 1.00 90.75 192 THR A O 1
ATOM 1595 N N . LYS A 1 193 ? -8.253 18.519 11.065 1.00 89.94 193 LYS A N 1
ATOM 1596 C CA . LYS A 1 193 ? -8.033 17.416 12.007 1.00 89.94 193 LYS A CA 1
ATOM 1597 C C . LYS A 1 193 ? -9.374 16.767 12.328 1.00 89.94 193 LYS A C 1
ATOM 1599 O O . LYS A 1 193 ? -10.273 17.436 12.830 1.00 89.94 193 L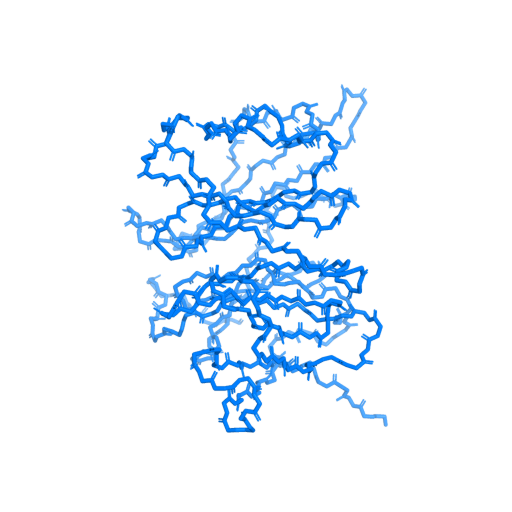YS A O 1
ATOM 1604 N N . ILE A 1 194 ? -9.513 15.479 12.034 1.00 83.50 194 ILE A N 1
ATOM 1605 C CA . ILE A 1 194 ? -10.783 14.756 12.209 1.00 83.50 194 ILE A CA 1
ATOM 1606 C C . ILE A 1 194 ? -10.756 13.767 13.370 1.00 83.50 194 ILE A C 1
ATOM 1608 O O . ILE A 1 194 ? -11.807 13.430 13.905 1.00 83.50 194 ILE A O 1
ATOM 1612 N N . CYS A 1 195 ? -9.573 13.298 13.762 1.00 75.44 195 CYS A N 1
ATOM 1613 C CA . CYS A 1 195 ? -9.440 12.288 14.797 1.00 75.44 195 CYS A CA 1
ATOM 1614 C C . CYS A 1 195 ? -8.117 12.451 15.541 1.00 75.44 195 CYS A C 1
ATOM 1616 O O . CYS A 1 195 ? -7.089 12.778 14.945 1.00 75.44 195 CYS A O 1
ATOM 1618 N N . VAL A 1 196 ? -8.166 12.193 16.845 1.00 72.88 196 VAL A N 1
ATOM 1619 C CA . VAL A 1 196 ? -7.004 12.040 17.713 1.00 72.88 196 VAL A CA 1
ATOM 1620 C C . VAL A 1 196 ? -7.168 10.714 18.438 1.00 72.88 196 VAL A C 1
ATOM 1622 O O . VAL A 1 196 ? -8.062 10.555 19.267 1.00 72.88 196 VAL A O 1
ATOM 1625 N N . LEU A 1 197 ? -6.296 9.764 18.137 1.00 72.69 197 LEU A N 1
ATOM 1626 C CA . LEU A 1 197 ? -6.192 8.505 18.845 1.00 72.69 197 LEU A CA 1
ATOM 1627 C C . LEU A 1 197 ? -5.128 8.680 19.936 1.00 72.69 197 LEU A C 1
ATOM 1629 O O . LEU A 1 197 ? -3.941 8.852 19.647 1.00 72.69 197 LEU A O 1
ATOM 1633 N N . SER A 1 198 ? -5.534 8.610 21.203 1.00 65.94 198 SER A N 1
ATOM 1634 C CA . SER A 1 198 ? -4.591 8.398 22.306 1.00 65.94 198 SER A CA 1
ATOM 1635 C C . SER A 1 198 ? -4.207 6.925 22.316 1.00 65.94 198 SER A C 1
ATOM 1637 O O . SER A 1 198 ? -4.763 6.120 23.068 1.00 65.94 198 SER A O 1
ATOM 1639 N N . ILE A 1 199 ? -3.306 6.548 21.412 1.00 63.34 199 ILE A N 1
ATOM 1640 C CA . ILE A 1 199 ? -2.893 5.160 21.290 1.00 63.34 199 ILE A CA 1
ATOM 1641 C C . ILE A 1 199 ? -1.878 4.890 22.407 1.00 63.34 199 ILE A C 1
ATOM 1643 O O . ILE A 1 199 ? -0.764 5.402 22.394 1.00 63.34 199 ILE A O 1
ATOM 1647 N N . GLY A 1 200 ? -2.301 4.168 23.450 1.00 56.28 200 GLY A N 1
ATOM 1648 C CA . GLY A 1 200 ? -1.480 3.959 24.647 1.00 56.28 200 GLY A CA 1
ATOM 1649 C C . GLY A 1 200 ? -0.089 3.374 24.349 1.00 56.28 200 GLY A C 1
ATOM 1650 O O . GLY A 1 200 ? 0.114 2.709 23.343 1.00 56.28 200 GLY A O 1
ATOM 1651 N N . ILE A 1 201 ? 0.847 3.545 25.288 1.00 48.84 201 ILE A N 1
ATOM 1652 C CA . ILE A 1 201 ? 2.308 3.274 25.227 1.00 48.84 201 ILE A CA 1
ATOM 1653 C C . ILE A 1 201 ? 2.725 1.953 24.520 1.00 48.84 201 ILE A C 1
ATOM 1655 O O . ILE A 1 201 ? 3.834 1.833 24.002 1.00 48.84 201 ILE A O 1
ATOM 1659 N N . SER A 1 202 ? 1.839 0.954 24.459 1.00 53.75 202 SER A N 1
ATOM 1660 C CA . SER A 1 202 ? 2.040 -0.348 23.804 1.00 53.75 202 SER A CA 1
ATOM 1661 C C . SER A 1 202 ? 1.800 -0.349 22.278 1.00 53.75 202 SER A C 1
ATOM 1663 O O . SER A 1 202 ? 1.631 -1.427 21.703 1.00 53.75 202 SER A O 1
ATOM 1665 N N . THR A 1 203 ? 1.697 0.803 21.610 1.00 55.56 203 THR A N 1
ATOM 1666 C CA . THR A 1 203 ? 1.355 0.890 20.170 1.00 55.56 203 THR A CA 1
ATOM 1667 C C . THR A 1 203 ? 2.377 1.607 19.305 1.00 55.56 203 THR A C 1
ATOM 1669 O O . THR A 1 203 ? 2.056 2.022 18.188 1.00 55.56 203 THR A O 1
ATOM 1672 N N . LYS A 1 204 ? 3.627 1.687 19.772 1.00 61.12 204 LYS A N 1
ATOM 1673 C CA . LYS A 1 204 ? 4.766 1.881 18.870 1.00 61.12 204 LYS A CA 1
ATOM 1674 C C . LYS A 1 204 ? 4.575 0.925 17.679 1.00 61.12 204 LYS A C 1
ATOM 1676 O O . LYS A 1 204 ? 4.176 -0.215 17.882 1.00 61.12 204 LYS A O 1
ATOM 1681 N N . TYR A 1 205 ? 4.785 1.402 16.452 1.00 73.94 205 TYR A N 1
ATOM 1682 C CA . TYR A 1 205 ? 4.630 0.620 15.209 1.00 7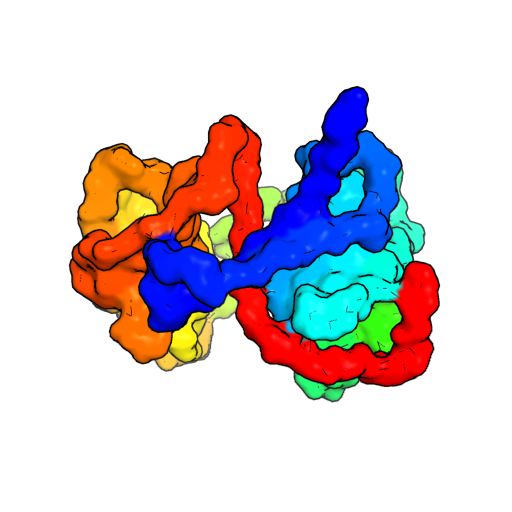3.94 205 TYR A CA 1
ATOM 1683 C C . TYR A 1 205 ? 3.201 0.392 14.678 1.00 73.94 205 TYR A C 1
ATOM 1685 O O . TYR A 1 205 ? 3.006 -0.517 13.866 1.00 73.94 205 TYR A O 1
ATOM 1693 N N . PHE A 1 206 ? 2.212 1.211 15.056 1.00 82.00 206 PHE A N 1
ATOM 1694 C CA . PHE A 1 206 ? 0.955 1.266 14.301 1.00 82.00 206 PHE A CA 1
ATOM 1695 C C . PHE A 1 206 ? 1.163 1.935 12.931 1.00 82.00 206 PHE A C 1
ATOM 1697 O O . PHE A 1 206 ? 1.754 3.011 12.855 1.00 82.00 206 PHE A O 1
ATOM 1704 N N . HIS A 1 207 ? 0.673 1.303 11.865 1.00 85.06 207 HIS A N 1
ATOM 1705 C CA . HIS A 1 207 ? 0.649 1.870 10.515 1.00 85.06 207 HIS A CA 1
ATOM 1706 C C . HIS A 1 207 ? -0.754 1.701 9.930 1.00 85.06 207 HIS A C 1
ATOM 1708 O O . HIS A 1 207 ? -1.183 0.554 9.743 1.00 85.06 207 HIS A O 1
ATOM 1714 N N . PRO A 1 208 ? -1.480 2.796 9.652 1.00 87.69 208 PRO A N 1
ATOM 1715 C CA . PRO A 1 208 ? -2.795 2.699 9.039 1.00 87.69 208 PRO A CA 1
ATOM 1716 C C . PRO A 1 208 ? -2.686 2.141 7.615 1.00 87.69 208 PRO A C 1
ATOM 1718 O O . PRO A 1 208 ? -1.704 2.373 6.914 1.00 87.69 208 PRO A O 1
ATOM 1721 N N . ILE A 1 209 ? -3.704 1.391 7.196 1.00 88.69 209 ILE A N 1
ATOM 1722 C CA . ILE A 1 209 ? -3.796 0.799 5.856 1.00 88.69 209 ILE A CA 1
ATOM 1723 C C . ILE A 1 209 ? -4.977 1.398 5.095 1.00 88.69 209 ILE A C 1
ATOM 1725 O O . ILE A 1 209 ? -4.831 1.782 3.938 1.00 88.69 209 ILE A O 1
ATOM 1729 N N . CYS A 1 210 ? -6.157 1.431 5.719 1.00 89.12 210 CYS A N 1
ATOM 1730 C CA . CYS A 1 210 ? -7.392 1.895 5.090 1.00 89.12 210 CYS A CA 1
ATOM 1731 C C . CYS A 1 210 ? -8.479 2.194 6.130 1.00 89.12 210 CYS A C 1
ATOM 1733 O O . CYS A 1 210 ? -8.306 1.932 7.325 1.00 89.12 210 CYS A O 1
ATOM 1735 N N . SER A 1 211 ? -9.607 2.720 5.653 1.00 90.12 211 SER A N 1
ATOM 1736 C CA . SER A 1 211 ? -10.837 2.883 6.426 1.00 90.12 211 SER A CA 1
ATOM 1737 C C . SER A 1 211 ? -11.934 1.925 5.958 1.00 90.12 211 SER A C 1
ATOM 1739 O O . SER A 1 211 ? -12.071 1.715 4.752 1.00 90.12 211 SER A O 1
ATOM 1741 N N . SER A 1 212 ? -12.747 1.404 6.882 1.00 90.62 212 SER A N 1
ATOM 1742 C CA . SER A 1 212 ? -13.962 0.648 6.544 1.00 90.62 212 SER A CA 1
ATOM 1743 C C . SER A 1 212 ? -15.065 1.561 6.011 1.00 90.62 212 SER A C 1
ATOM 1745 O O . SER A 1 212 ? -15.028 2.784 6.190 1.00 90.62 212 SER A O 1
ATOM 1747 N N . LYS A 1 213 ? -16.119 0.963 5.449 1.00 89.19 213 LYS A N 1
ATOM 1748 C CA . LYS A 1 213 ? -17.364 1.673 5.091 1.00 89.19 213 LYS A CA 1
ATOM 1749 C C . LYS A 1 213 ? -18.023 2.397 6.267 1.00 89.19 213 LYS A C 1
ATOM 1751 O O . LYS A 1 213 ? -18.731 3.375 6.051 1.00 89.19 213 LYS A O 1
ATOM 1756 N N . ASN A 1 214 ? -17.787 1.936 7.494 1.00 88.19 214 ASN A N 1
ATOM 1757 C CA . ASN A 1 214 ? -18.314 2.558 8.710 1.00 88.19 214 ASN A CA 1
ATOM 1758 C C . ASN A 1 214 ? -17.394 3.660 9.266 1.00 88.19 214 ASN A C 1
ATOM 1760 O O . ASN A 1 214 ? -17.715 4.250 10.293 1.00 88.19 214 ASN A O 1
ATOM 1764 N N . GLY A 1 215 ? -16.260 3.937 8.613 1.00 87.19 215 GLY A N 1
ATOM 1765 C CA . GLY A 1 215 ? -15.266 4.900 9.088 1.00 87.19 215 GLY A CA 1
ATOM 1766 C C . GLY A 1 215 ? -14.300 4.337 10.133 1.00 87.19 215 GLY A C 1
ATOM 1767 O O . GLY A 1 215 ? -13.548 5.103 10.734 1.00 87.19 215 GLY A O 1
ATOM 1768 N N . ASP A 1 216 ? -14.287 3.016 10.343 1.00 90.31 216 ASP A N 1
ATOM 1769 C CA . ASP A 1 216 ? -13.303 2.378 11.218 1.00 90.31 216 ASP A CA 1
ATOM 1770 C C . ASP A 1 216 ? -11.917 2.467 10.586 1.00 90.31 216 ASP A C 1
ATOM 1772 O O . ASP A 1 216 ? -11.765 2.326 9.376 1.00 90.31 216 ASP A O 1
ATOM 1776 N N . ILE A 1 217 ? -10.891 2.644 11.405 1.00 89.88 217 ILE A N 1
ATOM 1777 C CA . ILE A 1 217 ? -9.493 2.700 11.001 1.00 89.88 217 ILE A CA 1
ATOM 1778 C C . ILE A 1 217 ? -8.896 1.299 11.122 1.00 89.88 217 ILE A C 1
ATOM 1780 O O . ILE A 1 217 ? -8.867 0.713 12.208 1.00 89.88 217 ILE A O 1
ATOM 1784 N N . ILE A 1 218 ? -8.375 0.780 10.013 1.00 91.19 218 ILE A N 1
ATOM 1785 C CA . ILE A 1 218 ? -7.682 -0.504 9.948 1.00 91.19 218 ILE A CA 1
ATOM 1786 C C . ILE A 1 218 ? -6.201 -0.239 9.740 1.00 91.19 218 ILE A C 1
ATOM 1788 O O . ILE A 1 218 ? -5.807 0.529 8.860 1.00 91.19 218 ILE A O 1
ATOM 1792 N N . GLY A 1 219 ? -5.359 -0.910 10.517 1.00 89.75 219 GLY A N 1
ATOM 1793 C CA . GLY A 1 219 ? -3.917 -0.810 10.348 1.00 89.75 219 GLY A CA 1
ATOM 1794 C C . GLY A 1 219 ? -3.162 -2.009 10.885 1.00 89.75 219 GLY A C 1
ATOM 1795 O O . GLY A 1 219 ? -3.713 -2.871 11.570 1.00 89.75 219 GLY A O 1
ATOM 1796 N N . THR A 1 220 ? -1.877 -2.067 10.558 1.00 88.06 220 THR A N 1
ATOM 1797 C CA . THR A 1 220 ? -0.972 -3.065 11.128 1.00 88.06 220 THR A CA 1
ATOM 1798 C C . THR A 1 220 ? -0.409 -2.573 12.448 1.00 88.06 220 THR A C 1
ATOM 1800 O O . THR A 1 220 ? -0.184 -1.378 12.641 1.00 88.06 220 THR A O 1
ATOM 1803 N N . LYS A 1 221 ? -0.160 -3.506 13.360 1.00 83.56 221 LYS A N 1
ATOM 1804 C CA . LYS A 1 221 ? 0.492 -3.259 14.639 1.00 83.56 221 LYS A CA 1
ATOM 1805 C C . LYS A 1 221 ? 1.574 -4.308 14.873 1.00 83.56 221 LYS A C 1
ATOM 1807 O O . LYS A 1 221 ? 1.355 -5.498 14.628 1.00 83.56 221 LYS A O 1
ATOM 1812 N N . ASP A 1 222 ? 2.743 -3.852 15.321 1.00 79.44 222 ASP A N 1
ATOM 1813 C CA . ASP A 1 222 ? 3.916 -4.685 15.635 1.00 79.44 222 ASP A CA 1
ATOM 1814 C C . ASP A 1 222 ? 4.363 -5.598 14.470 1.00 79.44 222 ASP A C 1
ATOM 1816 O O . ASP A 1 222 ? 5.006 -6.624 14.679 1.00 79.44 222 ASP A O 1
ATOM 1820 N N . GLY A 1 223 ? 3.953 -5.282 13.233 1.00 78.19 223 GLY A N 1
ATOM 1821 C CA . GLY A 1 223 ? 4.214 -6.080 12.029 1.00 78.19 223 GLY A CA 1
ATOM 1822 C C . GLY A 1 223 ? 3.560 -7.470 11.988 1.00 78.19 223 GLY A C 1
ATOM 1823 O O . GLY A 1 223 ? 3.797 -8.217 11.041 1.00 78.19 223 GLY A O 1
ATOM 1824 N N . THR A 1 224 ? 2.754 -7.843 12.984 1.00 83.50 224 THR A N 1
ATOM 1825 C CA . THR A 1 224 ? 2.216 -9.212 13.143 1.00 83.50 224 THR A CA 1
ATOM 1826 C C . THR A 1 224 ? 0.708 -9.261 13.362 1.00 83.50 224 THR A C 1
ATOM 1828 O O . THR A 1 224 ? 0.114 -10.345 13.323 1.00 83.50 224 THR A O 1
ATOM 1831 N N . ARG A 1 225 ? 0.079 -8.104 13.597 1.00 86.62 225 ARG A N 1
ATOM 1832 C CA . ARG A 1 225 ? -1.348 -7.985 13.894 1.00 86.62 225 ARG A CA 1
ATOM 1833 C C . ARG A 1 225 ? -2.010 -6.974 12.979 1.00 86.62 225 ARG A C 1
ATOM 1835 O O . ARG A 1 225 ? -1.461 -5.906 12.732 1.00 86.62 225 ARG A O 1
ATOM 1842 N N . LEU A 1 226 ? -3.217 -7.298 12.539 1.00 89.81 226 LEU A N 1
ATOM 1843 C CA . LEU A 1 226 ? -4.158 -6.356 11.953 1.00 89.81 226 LEU A CA 1
ATOM 1844 C C . LEU A 1 226 ? -5.076 -5.887 13.080 1.00 89.81 226 LEU A C 1
ATOM 1846 O O . LEU A 1 226 ? -5.600 -6.719 13.818 1.00 89.81 226 LEU A O 1
ATOM 1850 N N . VAL A 1 227 ? -5.231 -4.583 13.260 1.00 89.38 227 VAL A N 1
ATOM 1851 C CA . VAL A 1 227 ? -6.045 -3.982 14.324 1.00 89.38 227 VAL A CA 1
ATOM 1852 C C . VAL A 1 227 ? -7.091 -3.057 13.717 1.00 89.38 227 VAL A C 1
ATOM 1854 O O . VAL A 1 227 ? -6.845 -2.432 12.683 1.00 89.38 227 VAL A O 1
ATOM 1857 N N . LYS A 1 228 ? -8.245 -2.972 14.376 1.00 91.12 228 LYS A N 1
ATOM 1858 C CA . LYS A 1 228 ? -9.385 -2.146 13.980 1.00 91.12 228 LYS A CA 1
ATOM 1859 C C . LYS A 1 228 ? -9.771 -1.215 15.127 1.00 91.12 228 LYS A C 1
ATOM 1861 O O . LYS A 1 228 ? -9.937 -1.665 16.263 1.00 91.12 228 LYS A O 1
ATOM 1866 N N . TYR A 1 229 ? -9.915 0.068 14.824 1.00 88.06 229 TYR A N 1
ATOM 1867 C CA . TYR A 1 229 ? -10.359 1.121 15.741 1.00 88.06 229 TYR A CA 1
ATOM 1868 C C . TYR A 1 229 ? -11.567 1.836 15.142 1.00 88.06 229 TYR A C 1
ATOM 1870 O O . TYR A 1 229 ? -11.645 1.945 13.927 1.00 88.06 229 TYR A O 1
ATOM 1878 N N . ASN A 1 230 ? -12.487 2.352 15.954 1.00 86.06 230 ASN A N 1
ATOM 1879 C CA . ASN A 1 230 ? -13.543 3.223 15.427 1.00 86.06 230 ASN A CA 1
ATOM 1880 C C . ASN A 1 230 ? -13.028 4.649 15.153 1.00 86.06 230 ASN A C 1
ATOM 1882 O O . ASN A 1 230 ? -11.894 5.000 15.485 1.00 86.06 230 ASN A O 1
ATOM 1886 N N . ASP A 1 231 ? -13.896 5.486 14.591 1.00 78.19 231 ASP A N 1
ATOM 1887 C CA . ASP A 1 231 ? -13.676 6.913 14.311 1.00 78.19 231 ASP A CA 1
ATOM 1888 C C . ASP A 1 231 ? -13.329 7.765 15.551 1.00 78.19 231 ASP A C 1
ATOM 1890 O O . ASP A 1 231 ? -12.712 8.824 15.435 1.00 78.19 231 ASP A O 1
ATOM 1894 N N . LYS A 1 232 ? -13.676 7.289 16.752 1.00 78.06 232 LYS A N 1
ATOM 1895 C CA . LYS A 1 232 ? -13.324 7.890 18.054 1.00 78.06 232 LYS A CA 1
ATOM 1896 C C . LYS A 1 232 ? -12.021 7.347 18.642 1.00 78.06 232 LYS A C 1
ATOM 1898 O O . LYS A 1 232 ? -11.649 7.715 19.755 1.00 78.06 232 LYS A O 1
ATOM 1903 N N . GLY A 1 233 ? -11.360 6.434 17.942 1.00 78.06 233 GLY A N 1
ATOM 1904 C CA . GLY A 1 233 ? -10.117 5.804 18.362 1.00 78.06 233 GLY A CA 1
ATOM 1905 C C . GLY A 1 233 ? -10.209 4.754 19.445 1.00 78.06 233 GLY A C 1
ATOM 1906 O O . GLY A 1 233 ? -9.207 4.402 20.068 1.00 78.06 233 GLY A O 1
ATOM 1907 N N . GLN A 1 234 ? -11.399 4.217 19.663 1.00 84.12 234 GLN A N 1
ATOM 1908 C CA . GLN A 1 234 ? -11.605 3.093 20.556 1.00 84.12 234 GLN A CA 1
ATOM 1909 C C . GLN A 1 234 ? -11.260 1.803 19.818 1.00 84.12 234 GLN A C 1
ATOM 1911 O O . GLN A 1 234 ? -11.678 1.585 18.682 1.00 84.12 234 GLN A O 1
ATOM 1916 N N . PHE A 1 235 ? -10.480 0.950 20.476 1.00 87.19 235 PHE A N 1
ATOM 1917 C CA . PHE A 1 235 ? -10.131 -0.366 19.962 1.00 87.19 235 PHE A CA 1
ATOM 1918 C C . PHE A 1 235 ? -11.386 -1.233 19.798 1.00 87.19 235 PHE A C 1
ATOM 1920 O O . PHE A 1 235 ? -12.175 -1.345 20.737 1.00 87.19 235 PHE A O 1
ATOM 1927 N N . LEU A 1 236 ? -11.547 -1.855 18.630 1.00 89.25 236 LEU A N 1
ATOM 1928 C CA . LEU A 1 236 ? -12.673 -2.737 18.324 1.00 89.25 236 LEU A CA 1
ATOM 1929 C C . LEU A 1 236 ? -12.245 -4.205 18.341 1.00 89.25 236 LEU A C 1
ATOM 1931 O O . LEU A 1 236 ? -12.752 -4.996 19.131 1.00 89.25 236 LEU A O 1
ATOM 1935 N N . GLU A 1 237 ? -11.298 -4.573 17.480 1.00 91.31 237 GLU A N 1
ATOM 1936 C CA . GLU A 1 237 ? -10.843 -5.955 17.328 1.00 91.31 237 GLU A CA 1
ATOM 1937 C C . GLU A 1 237 ? -9.430 -6.035 16.734 1.00 91.31 237 GLU A C 1
ATOM 1939 O O . GLU A 1 237 ? -8.872 -5.052 16.240 1.00 91.31 237 GLU A O 1
ATOM 1944 N N . TYR A 1 238 ? -8.829 -7.224 16.801 1.00 89.62 238 TYR A N 1
ATOM 1945 C CA . TYR A 1 238 ? -7.550 -7.514 16.163 1.00 89.62 238 TYR A CA 1
ATOM 1946 C C . TYR A 1 238 ? -7.489 -8.951 15.664 1.00 89.62 238 TYR A C 1
ATOM 1948 O O . TYR A 1 238 ? -8.151 -9.828 16.209 1.00 89.62 238 TYR A O 1
ATOM 1956 N N . HIS A 1 239 ? -6.615 -9.191 14.694 1.00 86.88 239 HIS A N 1
ATOM 1957 C CA . HIS A 1 239 ? -6.262 -10.514 14.205 1.00 86.88 239 HIS A CA 1
ATOM 1958 C C . HIS A 1 239 ? -4.746 -10.660 14.112 1.00 86.88 239 HIS A C 1
ATOM 1960 O O . HIS A 1 239 ? -4.054 -9.749 13.665 1.00 86.88 239 HIS A O 1
ATOM 1966 N N . SER A 1 240 ? -4.218 -11.813 14.521 1.00 86.44 240 SER A N 1
ATOM 1967 C CA . SER A 1 240 ? -2.782 -12.106 14.428 1.00 86.44 240 SER A CA 1
ATOM 1968 C C . SER A 1 240 ? -2.502 -12.962 13.198 1.00 86.44 240 SER A C 1
ATOM 1970 O O . SER A 1 240 ? -2.974 -14.093 13.127 1.00 86.44 240 SER A O 1
ATOM 1972 N N . TYR A 1 241 ? -1.705 -12.448 12.262 1.00 79.00 241 TYR A N 1
ATOM 1973 C CA . TYR A 1 241 ? -1.346 -13.149 11.022 1.00 79.00 241 TYR A CA 1
ATOM 1974 C C . TYR A 1 241 ? 0.117 -13.626 10.991 1.00 79.00 241 TYR A C 1
ATOM 1976 O O . TYR A 1 241 ? 0.478 -14.428 10.133 1.00 79.00 241 TYR A O 1
ATOM 1984 N N . GLY A 1 242 ? 0.963 -13.168 11.922 1.00 70.38 242 GLY A N 1
ATOM 1985 C CA . GLY A 1 242 ? 2.384 -13.527 11.994 1.00 70.38 242 GLY A CA 1
ATOM 1986 C C . GLY A 1 242 ? 2.779 -14.150 13.335 1.00 70.38 242 GLY A C 1
ATOM 1987 O O . GLY A 1 242 ? 2.290 -13.738 14.385 1.00 70.38 242 GLY A O 1
ATOM 1988 N N . LYS A 1 243 ? 3.684 -15.138 13.299 1.00 61.81 243 LYS A N 1
ATOM 1989 C CA . LYS A 1 243 ? 4.358 -15.704 14.488 1.00 61.81 243 LYS A CA 1
ATOM 1990 C C . LYS A 1 243 ? 5.864 -15.416 14.528 1.00 61.81 243 LYS A C 1
ATOM 1992 O O . LYS A 1 243 ? 6.487 -15.635 15.562 1.00 61.81 243 LYS A O 1
ATOM 1997 N N . ASP A 1 244 ? 6.425 -14.930 13.421 1.00 59.00 244 ASP A N 1
ATOM 1998 C CA . ASP A 1 244 ? 7.866 -14.775 13.234 1.00 59.00 244 ASP A CA 1
ATOM 1999 C C . ASP A 1 244 ? 8.327 -13.340 13.520 1.00 59.00 244 ASP A C 1
ATOM 2001 O O . ASP A 1 244 ? 7.629 -12.368 13.226 1.00 59.00 244 ASP A O 1
ATOM 2005 N N . LEU A 1 245 ? 9.552 -13.213 14.040 1.00 52.09 245 LEU A N 1
ATOM 2006 C CA . LEU A 1 245 ? 10.201 -11.941 14.395 1.00 52.09 245 LEU A CA 1
ATOM 2007 C C . LEU A 1 245 ? 10.416 -10.989 13.202 1.00 52.09 245 LEU A C 1
ATOM 2009 O O . LEU A 1 245 ? 10.699 -9.813 13.408 1.00 52.09 245 LEU A O 1
ATOM 2013 N N . HIS A 1 246 ? 10.292 -11.479 11.964 1.00 58.34 246 HIS A N 1
ATOM 2014 C CA . HIS A 1 246 ? 10.527 -10.699 10.744 1.00 58.34 246 HIS A CA 1
ATOM 2015 C C . HIS A 1 246 ? 9.298 -9.906 10.256 1.00 58.34 246 HIS A C 1
ATOM 2017 O O . HIS A 1 246 ? 9.423 -9.133 9.307 1.00 58.34 246 HIS A O 1
ATOM 2023 N N . GLY A 1 247 ? 8.136 -10.057 10.911 1.00 64.50 247 GLY A N 1
ATOM 2024 C CA . GLY A 1 247 ? 6.883 -9.402 10.516 1.00 64.50 247 GLY A CA 1
ATOM 2025 C C . GLY A 1 247 ? 6.320 -9.923 9.186 1.00 64.50 247 GLY A C 1
ATOM 2026 O O . GLY A 1 247 ? 6.935 -10.733 8.493 1.00 64.50 247 GLY A O 1
ATOM 2027 N N . SER A 1 248 ? 5.113 -9.498 8.812 1.00 74.44 248 SER A N 1
ATOM 2028 C CA . SER A 1 248 ? 4.557 -9.741 7.472 1.00 74.44 248 SER A CA 1
ATOM 2029 C C . SER A 1 248 ? 4.033 -8.446 6.871 1.00 74.44 248 SER A C 1
ATOM 2031 O O . SER A 1 248 ? 3.498 -7.591 7.577 1.00 74.44 248 SER A O 1
ATOM 2033 N N . GLN A 1 249 ? 4.204 -8.308 5.558 1.00 82.50 249 GLN A N 1
ATOM 2034 C CA . GLN A 1 249 ? 3.718 -7.153 4.814 1.00 82.50 249 GLN A CA 1
ATOM 2035 C C . GLN A 1 249 ? 2.243 -7.324 4.479 1.00 82.50 249 GLN A C 1
ATOM 2037 O O . GLN A 1 249 ? 1.794 -8.419 4.138 1.00 82.50 249 GLN A O 1
ATOM 2042 N N . VAL A 1 250 ? 1.507 -6.223 4.570 1.00 87.69 250 VAL A N 1
ATOM 2043 C CA . VAL A 1 250 ? 0.072 -6.164 4.307 1.00 87.69 250 VAL A CA 1
ATOM 2044 C C . VAL A 1 250 ? -0.167 -5.038 3.318 1.00 87.69 250 VAL A C 1
ATOM 2046 O O . VAL A 1 250 ? 0.393 -3.955 3.464 1.00 87.69 250 VAL A O 1
ATOM 2049 N N . ALA A 1 251 ? -1.003 -5.297 2.320 1.00 89.19 251 ALA A N 1
ATOM 2050 C CA . ALA A 1 251 ? -1.475 -4.286 1.391 1.00 89.19 251 ALA A CA 1
ATOM 2051 C C . ALA A 1 251 ? -2.980 -4.444 1.203 1.00 89.19 251 ALA A C 1
ATOM 2053 O O . ALA A 1 251 ? -3.496 -5.564 1.208 1.00 89.19 251 ALA A O 1
ATOM 2054 N N . LEU A 1 252 ? -3.669 -3.321 1.013 1.00 90.00 252 LEU A N 1
ATOM 2055 C CA . LEU A 1 252 ? -5.057 -3.335 0.578 1.00 90.00 252 LEU A CA 1
ATOM 2056 C C . LEU A 1 252 ? -5.123 -3.945 -0.824 1.00 90.00 252 LEU A C 1
ATOM 2058 O O . LEU A 1 252 ? -4.314 -3.607 -1.684 1.00 90.00 252 LEU A O 1
ATOM 2062 N N . TYR A 1 253 ? -6.081 -4.827 -1.071 1.00 90.62 253 TYR A N 1
ATOM 2063 C CA . TYR A 1 253 ? -6.309 -5.413 -2.384 1.00 90.62 253 TYR A CA 1
ATOM 2064 C C . TYR A 1 253 ? -7.782 -5.273 -2.740 1.00 90.62 253 TYR A C 1
ATOM 2066 O O . TYR A 1 253 ? -8.647 -5.690 -1.977 1.00 90.62 253 TYR A O 1
ATOM 2074 N N . VAL A 1 254 ? -8.054 -4.682 -3.901 1.00 88.81 254 VAL A N 1
ATOM 2075 C CA . VAL A 1 254 ? -9.400 -4.649 -4.473 1.00 88.81 254 VAL A CA 1
ATOM 2076 C C . VAL A 1 254 ? -9.451 -5.713 -5.553 1.00 88.81 254 VAL A C 1
ATOM 2078 O O . VAL A 1 254 ? -8.711 -5.624 -6.538 1.00 88.81 254 VAL A O 1
ATOM 2081 N N . GLU A 1 255 ? -10.302 -6.716 -5.348 1.00 86.38 255 GLU A N 1
ATOM 2082 C CA . GLU A 1 255 ? -10.485 -7.807 -6.298 1.00 86.38 255 GLU A CA 1
ATOM 2083 C C . GLU A 1 255 ? -10.903 -7.273 -7.664 1.00 86.38 255 GLU A C 1
ATOM 2085 O O . GLU A 1 255 ? -11.708 -6.346 -7.789 1.00 86.38 255 GLU A O 1
ATOM 2090 N N . SER A 1 256 ? -10.347 -7.865 -8.715 1.00 83.44 256 SER A N 1
ATOM 2091 C CA . SER A 1 256 ? -10.769 -7.545 -10.068 1.00 83.44 256 SER A CA 1
ATOM 2092 C C . SER A 1 256 ? -10.508 -8.714 -11.008 1.00 83.44 256 SER A C 1
ATOM 2094 O O . SER A 1 256 ? -9.469 -9.380 -10.965 1.00 83.44 256 SER A O 1
ATOM 2096 N N . LEU A 1 257 ? -11.487 -8.930 -11.884 1.00 80.69 257 LEU A N 1
ATOM 2097 C CA . LEU A 1 257 ? -11.441 -9.916 -12.957 1.00 80.69 257 LEU A CA 1
ATOM 2098 C C . LEU A 1 257 ? -10.921 -9.311 -14.270 1.00 80.69 257 LEU A C 1
ATOM 2100 O O . LEU A 1 257 ? -11.018 -9.956 -15.312 1.00 80.69 257 LEU A O 1
ATOM 2104 N N . PHE A 1 258 ? -10.393 -8.079 -14.246 1.00 69.56 258 PHE A N 1
ATOM 2105 C CA . PHE A 1 258 ? -9.846 -7.453 -15.446 1.00 69.56 258 PHE A CA 1
ATOM 2106 C C . PHE A 1 258 ? -8.653 -8.261 -15.971 1.00 69.56 258 PHE A C 1
ATOM 2108 O O . PHE A 1 258 ? -7.688 -8.535 -15.252 1.00 69.56 258 PHE A O 1
ATOM 2115 N N . SER A 1 259 ? -8.715 -8.616 -17.252 1.00 65.00 259 SER A N 1
ATOM 2116 C CA . SER A 1 259 ? -7.545 -9.021 -18.025 1.00 65.00 259 SER A CA 1
ATOM 2117 C C . SER A 1 259 ? -6.696 -7.792 -18.345 1.00 65.00 259 SER A C 1
ATOM 2119 O O . SER A 1 259 ? -7.229 -6.691 -18.485 1.00 65.00 259 SER A O 1
ATOM 2121 N N . LEU A 1 260 ? -5.381 -7.972 -18.483 1.00 67.00 260 LEU A N 1
ATOM 2122 C CA . LEU A 1 260 ? -4.513 -6.880 -18.916 1.00 67.00 260 LEU A CA 1
ATOM 2123 C C . LEU A 1 260 ? -4.940 -6.333 -20.292 1.00 67.00 260 LEU A C 1
ATOM 2125 O O . LEU A 1 260 ? -5.399 -7.113 -21.131 1.00 67.00 260 LEU A O 1
ATOM 2129 N N . PRO A 1 261 ? -4.769 -5.023 -20.549 1.00 59.00 261 PRO A N 1
ATOM 2130 C CA . PRO A 1 261 ? -4.962 -4.462 -21.880 1.00 59.00 261 PRO A CA 1
ATOM 2131 C C . PRO A 1 261 ? -3.924 -5.045 -22.857 1.00 59.00 261 PRO A C 1
ATOM 2133 O O . PRO A 1 261 ? -2.720 -4.938 -22.622 1.00 59.00 261 PRO A O 1
ATOM 2136 N N . GLY A 1 262 ? -4.386 -5.637 -23.963 1.00 56.69 262 GLY A N 1
ATOM 2137 C CA . GLY A 1 262 ? -3.535 -6.196 -25.026 1.00 56.69 262 GLY A CA 1
ATOM 2138 C C . GLY A 1 262 ? -3.039 -7.627 -24.772 1.00 56.69 262 GLY A C 1
ATOM 2139 O O . GLY A 1 262 ? -3.129 -8.136 -23.659 1.00 56.69 262 GLY A O 1
ATOM 2140 N N . ASP A 1 263 ? -2.523 -8.281 -25.824 1.00 50.22 263 ASP A N 1
ATOM 2141 C CA . ASP A 1 263 ? -2.039 -9.680 -25.869 1.00 50.22 263 ASP A CA 1
ATOM 2142 C C . ASP A 1 263 ? -0.781 -9.934 -25.008 1.00 50.22 263 ASP A C 1
ATOM 2144 O O . ASP A 1 263 ? 0.232 -10.486 -25.452 1.00 50.22 263 ASP A O 1
ATOM 2148 N N . ILE A 1 264 ? -0.811 -9.526 -23.745 1.00 59.62 264 ILE A N 1
ATOM 214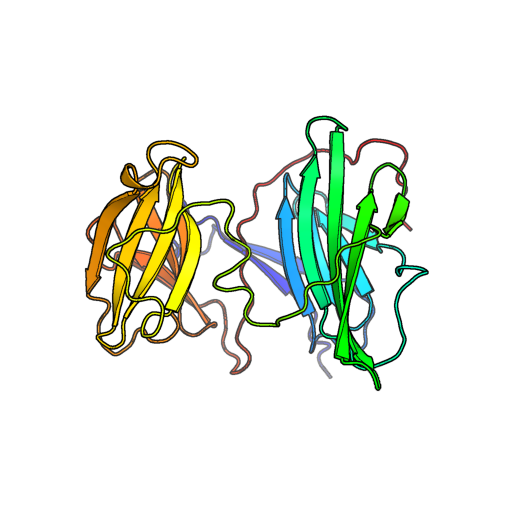9 C CA . ILE A 1 264 ? 0.253 -9.766 -22.786 1.00 59.62 264 ILE A CA 1
ATOM 2150 C C . ILE A 1 264 ? 0.149 -11.224 -22.336 1.00 59.62 264 ILE A C 1
ATOM 2152 O O . ILE A 1 264 ? -0.560 -11.573 -21.391 1.00 59.62 264 ILE A O 1
ATOM 2156 N N . LYS A 1 265 ? 0.858 -12.097 -23.053 1.00 53.81 265 LYS A N 1
ATOM 2157 C CA . LYS A 1 265 ? 0.926 -13.525 -22.739 1.00 53.81 265 LYS A CA 1
ATOM 2158 C C . LYS A 1 265 ? 1.719 -13.765 -21.456 1.00 53.81 265 LYS A C 1
ATOM 2160 O O . LYS A 1 265 ? 2.727 -13.110 -21.189 1.00 53.81 265 LYS A O 1
ATOM 2165 N N . GLN A 1 266 ? 1.250 -14.740 -20.688 1.00 54.94 266 GLN A N 1
ATOM 2166 C CA . GLN A 1 266 ? 1.978 -15.320 -19.568 1.00 54.94 266 GLN A CA 1
ATOM 2167 C C . GLN A 1 266 ? 3.246 -16.002 -20.110 1.00 54.94 266 GLN A C 1
ATOM 2169 O O . GLN A 1 266 ? 3.161 -16.755 -21.082 1.00 54.94 266 GLN A O 1
ATOM 2174 N N . VAL A 1 267 ? 4.406 -15.708 -19.517 1.00 50.53 267 VAL A N 1
ATOM 2175 C CA . VAL A 1 267 ? 5.679 -16.400 -19.788 1.00 50.53 267 VAL A CA 1
ATOM 2176 C C . VAL A 1 267 ? 6.192 -16.979 -18.486 1.00 50.53 267 VAL A C 1
ATOM 2178 O O . VAL A 1 267 ? 6.267 -16.197 -17.509 1.00 50.53 267 VAL A O 1
#

Secondary structure (DSSP, 8-state):
------EEEEE-SSS-TT-TTSEEEEE-TTSPTT-GGGEEEEEEETTEEEEEETTEEEEE-TTT--EEEEPPPTT--SS--EEEEEEEEETTTTEEEEEEEEEEEETTEEEEEEEEEETTTTEEEEETT-----S-TTTS--SSPPPTT--TTT-EEEEEEETTEEEEEEE-TT-EEEEEEESSTT-GGGEEEEEEEE--GGGTT-EEEEE-TT--EEEEETTTEEEEE-TT--EEEEEE---STT-----------PPPSS-----

Sequence (267 aa):
MSTSHLKSLSIDFEASLNDGRAYASQNLKFMLRGSYFDLKIIGSCRGFVLLHCSFTIYLWNPSTGFHKRIPLSPYGCNSFVNYFYGFGYDHSRDDYLMVSISHYANLVGIISHLEIFSLRDNTWKQMEGTHFPYTNVSYDLFEIPLPLDVDYESTKCDLWVFGEFLSLWALDYDNKFEIWVMKEYKVHLSWTKICVLSIGISTKYFHPICSSKNGDIIGTKDGTRLVKYNDKGQFLEYHSYGKDLHGSQVALYVESLFSLPGDIKQV

Radius of gyration: 20.02 Å; chains: 1; bounding box: 51×57×51 Å

InterPro domains:
  IPR006527 F-box associated beta-propeller, type 1 [PF07734] (5-129)
  IPR011043 Galactose oxidase/kelch, beta-propeller [SSF50965] (54-219)
  IPR017451 F-box associated beta-propeller domain [TIGR01640] (43-130)
  IPR052361 F-box domain-containing protein [PTHR31790] (26-204)

Foldseek 3Di:
DDDPFDKDWAADPLDPLPDPPRIDIDGPVVDDPDPQPDWDFLAEEFQWTWIDDDQWIKIARPQVRDIAIQDHAPPDDPDDWDWRKDWYADPVVRWIKIWIWIWDADPVAIAIWIWIATPQVSHIDTDPDPGPRDPCPPDDPDLAQDAPVADPVFWDKDWDDQPHFTWMWIQGPQRWIWIWTQPDTSPRVSIDTQEIASPDPQFPAWDWAYAHPQRWTWTDGLLFKIWIAHSHNHTDDMDGRDDDNSHDDDHDGDHDPDDRPDPPDHD

pLDDT: mean 78.23, std 14.1, range [33.81, 94.38]